Protein 7OST (pdb70)

Solvent-accessible surface area: 14946 Å² total; per-residue (Å²): 183,43,148,91,144,118,47,106,188,120,97,36,53,129,46,9,33,74,2,5,64,105,0,3,30,69,113,77,30,29,17,124,94,102,8,1,114,106,1,17,108,6,4,65,124,36,116,0,0,117,18,5,4,71,86,4,102,64,35,79,17,89,88,21,11,31,11,0,0,7,2,0,10,1,2,0,17,1,7,32,70,10,38,99,65,3,19,119,37,1,74,193,51,64,43,54,1,102,106,10,0,75,70,19,45,160,95,244,60,109,15,0,76,0,0,22,9,0,4,113,0,0,25,37,1,1,51,9,2,57,118,22,108,76,4,68,14,10,0,128,15,86,60,144,51,1,74,157,17,0,33,144,80,49,109,60,8,89,66,3,0,52,36,0,2,68,0,5,63,28,0,10,88,0,1,82,1,0,22,173,41,12,127,121,77,10,24,127,27,91,99,59,20,0,34,2,24,1,8,0,0,23,11,0,0,29,0,0,4,40,0,5,6,4,3,0,40,0,0,13,49,0,31,100,68,56,81,52,124,85,1,91,50,33,21,83,77,5,71,129,12,3,69,33,2,67,80,11,4,172,84,0,49,94,2,77,30,3,130,171,67,7,97,33,22,216,20,61,155,30,39,24,79,5,109,104,91,70,7,72,98,113,36,150,96,17,100,29,72,92,35,166,200

Sequence (293 aa):
PGHSLEAEREQFDKTQAISISKAINSQEAPVKEKHARRIILGTHHEKGAFTFWSYAIGLPLPSSSSILSWKFCHVLHKVLRDGHPNVLHDCQRYRSNIREIGDLWGHLRDQYGHLVNIYTKLLLTKISFHLKHPQFPAGLEVTDEVLEKAAGTDVNNIFQLTVEMFDYMDCELKLSESVFRQLNTAIAVSQMSSGQCRLAPLIQVIQDCSHLYHYTVKLMFKLHSCLPADTLQGHRDRFHEQFHSLRNFFRRASDMLYFKRLIQIPRLPEGPPNFLRASALAEHIKPVVVIPEE

Structure (mmCIF, N/CA/C/O backbone):
data_7OST
#
_entry.id   7OST
#
_cell.length_a   90.337
_cell.length_b   90.337
_cell.length_c   76.650
_cell.angle_alpha   90.000
_cell.angle_beta   90.000
_cell.angle_gamma   120.000
#
_symmetry.space_group_name_H-M   'P 63'
#
loop_
_entity.id
_entity.type
_entity.pdbx_description
1 polymer 'Huntingtin-interacting protein 1-related'
2 non-polymer 'SULFATE ION'
3 non-polymer 'MAGNESIUM ION'
4 water water
#
loop_
_atom_site.group_PDB
_atom_site.id
_atom_site.type_symbol
_atom_site.label_atom_id
_atom_site.label_alt_id
_atom_site.label_comp_id
_atom_site.label_asym_id
_atom_site.label_entity_id
_atom_site.label_seq_id
_atom_site.pdbx_PDB_ins_code
_atom_site.Cartn_x
_atom_site.Cartn_y
_atom_site.Cartn_z
_atom_site.occupancy
_atom_site.B_iso_or_equiv
_atom_site.auth_seq_id
_atom_site.auth_comp_id
_atom_site.auth_asym_id
_atom_site.auth_atom_id
_atom_site.pdbx_PDB_model_num
ATOM 1 N N . PRO A 1 22 ? -17.872 50.784 41.325 1.000 82.731 16 PRO AAA N 1
ATOM 2 C CA . PRO A 1 22 ? -17.947 51.239 39.927 1.000 49.201 16 PRO AAA CA 1
ATOM 3 C C . PRO A 1 22 ? -16.532 51.410 39.350 1.000 39.689 16 PRO AAA C 1
ATOM 4 O O . PRO A 1 22 ? -15.869 52.374 39.747 1.000 55.030 16 PRO AAA O 1
ATOM 16 N N . GLY A 1 23 ? -16.110 50.507 38.464 1.000 43.019 17 GLY AAA N 1
ATOM 17 C CA . GLY A 1 23 ? -14.787 50.608 37.790 1.000 41.016 17 GLY AAA CA 1
ATOM 18 C C . GLY A 1 23 ? -13.671 49.846 38.494 1.000 38.170 17 GLY AAA C 1
ATOM 19 O O . GLY A 1 23 ? -12.617 49.616 37.828 1.000 32.583 17 GLY AAA O 1
ATOM 23 N N . HIS A 1 24 ? -13.876 49.413 39.740 1.000 39.002 18 HIS AAA N 1
ATOM 24 C CA . HIS A 1 24 ? -12.850 48.685 40.537 1.000 41.460 18 HIS AAA CA 1
ATOM 25 C C . HIS A 1 24 ? -12.535 47.338 39.850 1.000 31.933 18 HIS AAA C 1
ATOM 26 O O . HIS A 1 24 ? -11.357 47.079 39.642 1.000 29.907 18 HIS AAA O 1
ATOM 41 N N . SER A 1 25 ? -13.523 46.489 39.498 1.000 28.739 19 SER AAA N 1
ATOM 42 C CA . SER A 1 25 ? -13.204 45.175 38.876 1.000 31.334 19 SER AAA CA 1
ATOM 43 C C . SER A 1 25 ? -12.550 45.383 37.485 1.000 27.145 19 SER AAA C 1
ATOM 44 O O . SER A 1 25 ? -11.612 44.645 37.203 1.000 29.305 19 SER AAA O 1
ATOM 52 N N . LEU A 1 26 ? -12.937 46.389 36.691 1.000 24.235 20 LEU AAA N 1
ATOM 53 C CA . LEU A 1 26 ? -12.360 46.594 35.332 1.000 23.372 20 LEU AAA CA 1
ATOM 54 C C . LEU A 1 26 ? -10.880 47.055 35.445 1.000 22.052 20 LEU AAA C 1
ATOM 55 O O . LEU A 1 26 ? -10.012 46.583 34.668 1.000 22.539 20 LEU AAA O 1
ATOM 71 N N . GLU A 1 27 ? -10.560 47.948 36.374 1.000 23.081 21 GLU AAA N 1
ATOM 72 C CA . GLU A 1 27 ? -9.161 48.364 36.678 1.000 26.073 21 GLU AAA CA 1
ATOM 73 C C . GLU A 1 27 ? -8.333 47.155 37.186 1.000 22.842 21 GLU AAA C 1
ATOM 74 O O . GLU A 1 27 ? -7.186 46.957 36.711 1.000 24.083 21 GLU AAA O 1
ATOM 86 N N . ALA A 1 28 ? -8.885 46.346 38.086 1.000 24.458 22 ALA AAA N 1
ATOM 87 C CA . ALA A 1 28 ? -8.147 45.214 38.674 1.000 24.875 22 ALA AAA CA 1
ATOM 88 C C . ALA A 1 28 ? -7.834 44.219 37.542 1.000 25.635 22 ALA AAA C 1
ATOM 89 O O . ALA A 1 28 ? -6.757 43.632 37.596 1.000 26.495 22 ALA AAA O 1
ATOM 96 N N . GLU A 1 29 ? -8.772 43.983 36.599 1.000 22.685 23 GLU AAA N 1
ATOM 97 C CA . GLU A 1 29 ? -8.532 43.041 35.469 1.000 22.507 23 GLU AAA CA 1
ATOM 98 C C . GLU A 1 29 ? -7.312 43.566 34.643 1.000 18.358 23 GLU AAA C 1
ATOM 99 O O . GLU A 1 29 ? -6.429 42.727 34.217 1.000 21.984 23 GLU AAA O 1
ATOM 120 N N . ARG A 1 30 ? -7.284 44.857 34.294 1.000 20.622 24 ARG AAA N 1
ATOM 121 C CA . ARG A 1 30 ? -6.175 45.437 33.464 1.000 19.441 24 ARG AAA CA 1
ATOM 122 C C . ARG A 1 30 ? -4.839 45.272 34.223 1.000 19.718 24 ARG AAA C 1
ATOM 123 O O . ARG A 1 30 ? -3.791 44.816 33.599 1.000 21.024 24 ARG AAA O 1
ATOM 144 N N . GLU A 1 31 ? -4.823 45.564 35.511 1.000 21.576 25 GLU AAA N 1
ATOM 145 C CA . GLU A 1 31 ? -3.600 45.424 36.352 1.000 22.080 25 GLU AAA CA 1
ATOM 146 C C . GLU A 1 31 ? -3.139 43.952 36.373 1.000 22.173 25 GLU AAA C 1
ATOM 147 O O . GLU A 1 31 ? -1.937 43.691 36.319 1.000 23.554 25 GLU AAA O 1
ATOM 168 N N . GLN A 1 32 ? -4.058 43.007 36.484 1.000 21.443 26 GLN AAA N 1
ATOM 169 C CA . GLN A 1 32 ? -3.685 41.575 36.578 1.000 23.230 26 GLN AAA CA 1
ATOM 170 C C . GLN A 1 32 ? -3.105 41.117 35.241 1.000 21.329 26 GLN AAA C 1
ATOM 171 O O . GLN A 1 32 ? -2.136 40.311 35.256 1.000 21.590 26 GLN AAA O 1
ATOM 185 N N . PHE A 1 33 ? -3.654 41.518 34.112 1.000 17.766 27 PHE AAA N 1
ATOM 186 C CA . PHE A 1 33 ? -3.105 41.162 32.781 1.000 17.343 27 PHE AAA CA 1
ATOM 187 C C . PHE A 1 33 ? -1.642 41.652 32.712 1.000 17.232 27 PHE AAA C 1
ATOM 188 O O . PHE A 1 33 ? -0.746 40.888 32.295 1.000 17.587 27 PHE AAA O 1
ATOM 205 N N . ASP A 1 34 ? -1.386 42.919 33.073 1.000 17.485 28 ASP AAA N 1
ATOM 206 C CA . ASP A 1 34 ? -0.016 43.475 33.011 1.000 17.965 28 ASP AAA CA 1
ATOM 207 C C . ASP A 1 34 ? 0.945 42.686 33.934 1.000 19.010 28 ASP AAA C 1
ATOM 208 O O . ASP A 1 34 ? 2.075 42.354 33.530 1.000 19.943 28 ASP AAA O 1
ATOM 217 N N . LYS A 1 35 ? 0.521 42.415 35.166 1.000 21.133 29 LYS AAA N 1
ATOM 218 C CA . LYS A 1 35 ? 1.340 41.687 36.172 1.000 21.658 29 LYS AAA CA 1
ATOM 219 C C . LYS A 1 35 ? 1.682 40.265 35.683 1.000 22.935 29 LYS AAA C 1
ATOM 220 O O . LYS A 1 35 ? 2.87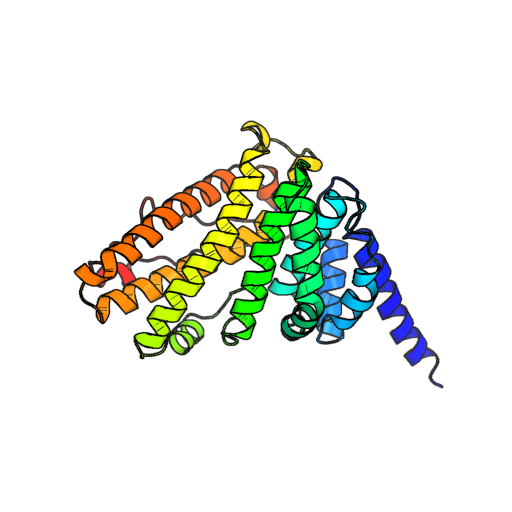9 39.855 35.763 1.000 23.121 29 LYS AAA O 1
ATOM 239 N N . THR A 1 36 ? 0.721 39.547 35.129 1.000 21.278 30 THR AAA N 1
ATOM 240 C CA . THR A 1 36 ? 0.953 38.172 34.616 1.000 20.258 30 THR AAA CA 1
ATOM 241 C C . THR A 1 36 ? 1.980 38.237 33.460 1.000 18.210 30 THR AAA C 1
ATOM 242 O O . THR A 1 36 ? 2.798 37.336 33.383 1.000 18.662 30 THR AAA O 1
ATOM 253 N N . GLN A 1 37 ? 1.897 39.247 32.597 1.000 17.276 31 GLN AAA N 1
ATOM 254 C CA . GLN A 1 37 ? 2.850 39.396 31.475 1.000 15.358 31 GLN AAA CA 1
ATOM 255 C C . GLN A 1 37 ? 4.261 39.653 32.025 1.000 15.619 31 GLN AAA C 1
ATOM 256 O O . GLN A 1 37 ? 5.241 38.972 31.569 1.000 17.183 31 GLN AAA O 1
ATOM 270 N N . ALA A 1 38 ? 4.429 40.575 32.959 1.000 17.435 32 ALA AAA N 1
ATOM 271 C CA . ALA A 1 38 ? 5.769 40.884 33.538 1.000 19.036 32 ALA AAA CA 1
ATOM 272 C C . ALA A 1 38 ? 6.372 39.625 34.197 1.000 18.611 32 ALA AAA C 1
ATOM 273 O O . ALA A 1 38 ? 7.571 39.332 33.961 1.000 20.518 32 ALA AAA O 1
ATOM 280 N N . ILE A 1 39 ? 5.598 38.890 34.989 1.000 18.103 33 ILE AAA N 1
ATOM 281 C CA . ILE A 1 39 ? 6.095 37.664 35.673 1.000 18.892 33 ILE AAA CA 1
ATOM 282 C C . ILE A 1 39 ? 6.517 36.632 34.600 1.000 18.501 33 ILE AAA C 1
ATOM 283 O O . ILE A 1 39 ? 7.598 36.007 34.722 1.000 19.090 33 ILE AAA O 1
ATOM 299 N N . SER A 1 40 ? 5.678 36.387 33.609 1.000 16.588 34 SER AAA N 1
ATOM 300 C CA . SER A 1 40 ? 5.939 35.356 32.561 1.000 16.092 34 SER AAA CA 1
ATOM 301 C C . SER A 1 40 ? 7.215 35.712 31.770 1.000 14.803 34 SER AAA C 1
ATOM 302 O O . SER A 1 40 ? 8.019 34.811 31.425 1.000 15.770 34 SER AAA O 1
ATOM 310 N N . ILE A 1 41 ? 7.408 36.990 31.414 1.000 14.386 35 ILE AAA N 1
ATOM 311 C CA . ILE A 1 41 ? 8.610 37.451 30.694 1.000 14.044 35 ILE AAA CA 1
ATOM 312 C C . ILE A 1 41 ? 9.862 37.178 31.551 1.000 15.474 35 ILE AAA C 1
ATOM 313 O O . ILE A 1 41 ? 10.845 36.643 31.011 1.000 17.572 35 ILE AAA O 1
ATOM 329 N N . SER A 1 42 ? 9.835 37.533 32.839 1.000 16.340 36 SER AAA N 1
ATOM 330 C CA . SER A 1 42 ? 10.987 37.312 33.758 1.000 17.296 36 SER AAA CA 1
ATOM 331 C C . SER A 1 42 ? 11.307 35.807 33.940 1.000 17.219 36 SER AAA C 1
ATOM 332 O O . SER A 1 42 ? 12.512 35.453 34.022 1.000 20.292 36 SER AAA O 1
ATOM 345 N N . LYS A 1 43 ? 10.294 34.959 33.951 1.000 18.054 37 LYS AAA N 1
ATOM 346 C CA . LYS A 1 43 ? 10.453 33.501 34.157 1.000 18.039 37 LYS AAA CA 1
ATOM 347 C C . LYS A 1 43 ? 10.915 32.838 32.842 1.000 18.161 37 LYS AAA C 1
ATOM 348 O O . LYS A 1 43 ? 11.607 31.763 32.927 1.000 21.231 37 LYS AAA O 1
ATOM 367 N N . ALA A 1 44 ? 10.548 33.352 31.661 1.000 16.246 38 ALA AAA N 1
ATOM 368 C CA . ALA A 1 44 ? 10.958 32.793 30.340 1.000 15.705 38 ALA AAA CA 1
ATOM 369 C C . ALA A 1 44 ? 12.367 33.283 29.959 1.000 16.451 38 ALA AAA C 1
ATOM 370 O O . ALA A 1 44 ? 13.168 32.496 29.426 1.000 18.120 38 ALA AAA O 1
ATOM 377 N N . ILE A 1 45 ? 12.623 34.580 30.120 1.000 15.833 39 ILE AAA N 1
ATOM 378 C CA . ILE A 1 45 ? 13.848 35.264 29.602 1.000 15.057 39 ILE AAA CA 1
ATOM 379 C C . ILE A 1 45 ? 14.688 35.668 30.828 1.000 16.851 39 ILE AAA C 1
ATOM 380 O O . ILE A 1 45 ? 14.358 36.675 31.479 1.000 18.081 39 ILE AAA O 1
ATOM 396 N N . ASN A 1 46 ? 15.735 34.883 31.132 1.000 17.459 40 ASN AAA N 1
ATOM 397 C CA . ASN A 1 46 ? 16.632 35.092 32.282 1.000 17.040 40 ASN AAA CA 1
ATOM 398 C C . ASN A 1 46 ? 17.992 34.463 31.947 1.000 17.713 40 ASN AAA C 1
ATOM 399 O O . ASN A 1 46 ? 18.186 33.955 30.808 1.000 19.017 40 ASN AAA O 1
ATOM 410 N N . SER A 1 47 ? 18.944 34.603 32.865 1.000 18.873 41 SER AAA N 1
ATOM 411 C CA . SER A 1 47 ? 20.368 34.216 32.597 1.000 19.924 41 SER AAA CA 1
ATOM 412 C C . SER A 1 47 ? 20.624 32.744 32.981 1.000 20.674 41 SER AAA C 1
ATOM 413 O O . SER A 1 47 ? 21.774 32.314 32.934 1.000 24.758 41 SER AAA O 1
ATOM 421 N N . GLN A 1 48 ? 19.598 31.981 33.382 1.000 19.683 42 GLN AAA N 1
ATOM 422 C CA . GLN A 1 48 ? 19.815 30.571 33.797 1.000 21.489 42 GLN AAA CA 1
ATOM 423 C C . GLN A 1 48 ? 20.149 29.715 32.551 1.000 22.059 42 GLN AAA C 1
ATOM 424 O O . GLN A 1 48 ? 19.421 29.789 31.514 1.000 20.364 42 GLN AAA O 1
ATOM 438 N N . GLU A 1 49 ? 21.186 28.879 32.641 1.000 24.362 43 GLU AAA N 1
ATOM 439 C CA . GLU A 1 49 ? 21.631 28.002 31.517 1.000 22.218 43 GLU AAA CA 1
ATOM 440 C C . GLU A 1 49 ? 20.760 26.747 31.450 1.000 24.095 43 GLU AAA C 1
ATOM 441 O O . GLU A 1 49 ? 21.155 25.648 31.875 1.000 26.608 43 GLU AAA O 1
ATOM 453 N N . ALA A 1 50 ? 19.577 26.948 30.868 1.000 20.876 44 ALA AAA N 1
ATOM 454 C CA . ALA A 1 50 ? 18.453 26.004 30.840 1.000 21.509 44 ALA AAA CA 1
ATOM 455 C C . ALA A 1 50 ? 17.492 26.428 29.744 1.000 19.401 44 ALA AAA C 1
ATOM 456 O O . ALA A 1 50 ? 17.367 27.623 29.467 1.000 20.659 44 ALA AAA O 1
ATOM 463 N N . PRO A 1 51 ? 16.769 25.479 29.119 1.000 20.702 45 PRO AAA N 1
ATOM 464 C CA . PRO A 1 51 ? 15.821 25.831 28.055 1.000 20.117 45 PRO AAA CA 1
ATOM 465 C C . PRO A 1 51 ? 14.679 26.720 28.583 1.000 19.897 45 PRO AAA C 1
ATOM 466 O O . PRO A 1 51 ? 14.206 26.567 29.750 1.000 21.699 45 PRO AAA O 1
ATOM 477 N N . VAL A 1 52 ? 14.182 27.595 27.713 1.000 18.484 46 VAL AAA N 1
ATOM 478 C CA . VAL A 1 52 ? 12.961 28.379 27.989 1.000 19.470 46 VAL AAA CA 1
ATOM 479 C C . VAL A 1 52 ? 11.853 27.416 28.442 1.000 19.878 46 VAL AAA C 1
ATOM 480 O O . VAL A 1 52 ? 11.576 26.411 27.752 1.000 22.256 46 VAL AAA O 1
ATOM 493 N N . LYS A 1 53 ? 11.216 27.760 29.561 1.000 21.639 47 LYS AAA N 1
ATOM 494 C CA . LYS A 1 53 ? 10.073 27.008 30.116 1.000 23.474 47 LYS AAA CA 1
ATOM 495 C C . LYS A 1 53 ? 8.815 27.244 29.262 1.000 21.687 47 LYS AAA C 1
ATOM 496 O O . LYS A 1 53 ? 8.376 28.426 29.101 1.000 22.364 47 LYS AAA O 1
ATOM 515 N N . GLU A 1 54 ? 8.220 26.173 28.734 1.000 24.288 48 GLU AAA N 1
ATOM 516 C CA . GLU A 1 54 ? 7.031 26.208 27.848 1.000 28.536 48 GLU AAA CA 1
ATOM 517 C C . GLU A 1 54 ? 5.843 26.885 28.558 1.000 21.391 48 GLU AAA C 1
ATOM 518 O O . GLU A 1 54 ? 5.121 27.648 27.905 1.000 21.320 48 GLU AAA O 1
ATOM 530 N N . LYS A 1 55 ? 5.607 26.633 29.849 1.000 21.707 49 LYS AAA N 1
ATOM 531 C CA . LYS A 1 55 ? 4.469 27.206 30.607 1.000 23.238 49 LYS AAA CA 1
ATOM 532 C C . LYS A 1 55 ? 4.510 28.747 30.484 1.000 21.114 49 LYS AAA C 1
ATOM 533 O O . LYS A 1 55 ? 3.463 29.352 30.203 1.000 21.448 49 LYS AAA O 1
ATOM 552 N N . HIS A 1 56 ? 5.704 29.354 30.620 1.000 18.204 50 HIS AAA N 1
ATOM 553 C CA . HIS A 1 56 ? 5.855 30.829 30.640 1.000 17.897 50 HIS AAA CA 1
ATOM 554 C C . HIS A 1 56 ? 5.785 31.349 29.199 1.000 16.180 50 HIS AAA C 1
ATOM 555 O O . HIS A 1 56 ? 5.131 32.392 28.960 1.000 17.192 50 HIS AAA O 1
ATOM 570 N N . ALA A 1 57 ? 6.477 30.723 28.243 1.000 16.836 51 ALA AAA N 1
ATOM 571 C CA . ALA A 1 57 ? 6.357 31.145 26.819 1.000 15.530 51 ALA AAA CA 1
ATOM 572 C C . ALA A 1 57 ? 4.885 31.086 26.328 1.000 16.624 51 ALA AAA C 1
ATOM 573 O O . ALA A 1 57 ? 4.436 32.034 25.629 1.000 16.283 51 ALA AAA O 1
ATOM 580 N N . ARG A 1 58 ? 4.134 30.047 26.701 1.000 16.853 52 ARG AAA N 1
ATOM 581 C CA . ARG A 1 58 ? 2.731 29.897 26.249 1.000 19.413 52 ARG AAA CA 1
ATOM 582 C C . ARG A 1 58 ? 1.897 31.082 26.802 1.000 17.082 52 ARG AAA C 1
ATOM 583 O O . ARG A 1 58 ? 1.015 31.562 26.070 1.000 17.176 52 ARG AAA O 1
ATOM 604 N N . ARG A 1 59 ? 2.141 31.522 28.044 1.000 15.370 53 ARG AAA N 1
ATOM 605 C CA . ARG A 1 59 ? 1.381 32.654 28.622 1.000 15.460 53 ARG AAA CA 1
ATOM 606 C C . ARG A 1 59 ? 1.705 33.970 27.868 1.000 15.253 53 ARG AAA C 1
ATOM 607 O O . ARG A 1 59 ? 0.765 34.798 27.693 1.000 16.534 53 ARG AAA O 1
ATOM 628 N N . ILE A 1 60 ? 2.957 34.198 27.434 1.000 14.419 54 ILE AAA N 1
ATOM 629 C CA . ILE A 1 60 ? 3.298 35.382 26.595 1.000 13.901 54 ILE AAA CA 1
ATOM 630 C C . ILE A 1 60 ? 2.544 35.277 25.256 1.000 13.713 54 ILE AAA C 1
ATOM 631 O O . ILE A 1 60 ? 1.936 36.287 24.782 1.000 13.856 54 ILE AAA O 1
ATOM 647 N N . ILE A 1 61 ? 2.572 34.104 24.592 1.000 15.201 55 ILE AAA N 1
ATOM 648 C CA . ILE A 1 61 ? 1.915 33.933 23.264 1.000 13.766 55 ILE AAA CA 1
ATOM 649 C C . ILE A 1 61 ? 0.393 34.199 23.419 1.000 14.627 55 ILE AAA C 1
ATOM 650 O O . ILE A 1 61 ? -0.211 34.894 22.560 1.000 15.328 55 ILE AAA O 1
ATOM 666 N N . LEU A 1 62 ? -0.222 33.585 24.424 1.000 14.755 56 LEU AAA N 1
ATOM 667 C CA . LEU A 1 62 ? -1.704 33.799 24.639 1.000 16.110 56 LEU AAA CA 1
ATOM 668 C C . LEU A 1 62 ? -1.983 35.288 24.955 1.000 14.470 56 LEU AAA C 1
ATOM 669 O O . LEU A 1 62 ? -3.057 35.822 24.528 1.000 16.519 56 LEU AAA O 1
ATOM 685 N N . GLY A 1 63 ? -1.077 35.968 25.668 1.000 14.390 57 GLY AAA N 1
ATOM 686 C CA . GLY A 1 63 ? -1.212 37.439 25.896 1.000 13.210 57 GLY AAA CA 1
ATOM 687 C C . GLY A 1 63 ? -1.298 38.207 24.578 1.000 13.577 57 GLY AAA C 1
ATOM 688 O O . GLY A 1 63 ? -2.075 39.214 24.495 1.000 14.368 57 GLY AAA O 1
ATOM 692 N N . THR A 1 64 ? -0.557 37.824 23.541 1.000 13.222 58 THR AAA N 1
ATOM 693 C CA . THR A 1 64 ? -0.572 38.539 22.246 1.000 12.610 58 THR AAA CA 1
ATOM 694 C C . THR A 1 64 ? -1.940 38.327 21.545 1.000 12.625 58 THR AAA C 1
ATOM 695 O O . THR A 1 64 ? -2.430 39.218 20.812 1.000 14.414 58 THR AAA O 1
ATOM 706 N N . HIS A 1 65 ? -2.563 37.158 21.733 1.000 13.966 59 HIS AAA N 1
ATOM 707 C CA . HIS A 1 65 ? -3.941 36.877 21.226 1.000 15.264 59 HIS AAA CA 1
ATOM 708 C C . HIS A 1 65 ? -4.975 37.690 22.033 1.000 15.354 59 HIS AAA C 1
ATOM 709 O O . HIS A 1 65 ? -6.003 38.103 21.424 1.000 20.143 59 HIS AAA O 1
ATOM 724 N N . HIS A 1 66 ? -4.756 37.897 23.318 1.000 15.982 60 HIS AAA N 1
ATOM 725 C CA . HIS A 1 66 ? -5.681 38.672 24.203 1.000 14.991 60 HIS AAA CA 1
ATOM 726 C C . HIS A 1 66 ? -5.710 40.168 23.784 1.000 15.350 60 HIS AAA C 1
ATOM 727 O O . HIS A 1 66 ? -6.841 40.737 23.626 1.000 17.336 60 HIS AAA O 1
ATOM 742 N N . GLU A 1 67 ? -4.530 40.788 23.588 1.000 15.751 61 GLU AAA N 1
ATOM 743 C CA . GLU A 1 67 ? -4.479 42.230 23.206 1.000 16.160 61 GLU AAA CA 1
ATOM 744 C C . GLU A 1 67 ? -4.369 42.428 21.686 1.000 14.432 61 GLU AAA C 1
ATOM 745 O O . GLU A 1 67 ? -4.235 43.615 21.231 1.000 16.410 61 GLU AAA O 1
ATOM 757 N N . LYS A 1 68 ? -4.282 41.382 20.875 1.000 15.481 62 LYS AAA N 1
ATOM 758 C CA . LYS A 1 68 ? -4.164 41.474 19.393 1.000 15.154 62 LYS AAA CA 1
ATOM 759 C C . LYS A 1 68 ? -2.915 42.328 19.053 1.000 15.433 62 LYS AAA C 1
ATOM 760 O O . LYS A 1 68 ? -2.987 43.260 18.185 1.000 17.199 62 LYS AAA O 1
ATOM 779 N N . GLY A 1 69 ? -1.753 41.971 19.638 1.000 14.636 63 GLY AAA N 1
ATOM 780 C CA . GLY A 1 69 ? -0.492 42.672 19.401 1.000 16.443 63 GLY AAA CA 1
ATOM 781 C C . GLY A 1 69 ? 0.589 42.202 20.362 1.000 13.469 63 GLY AAA C 1
ATOM 782 O O . GLY A 1 69 ? 0.321 41.320 21.206 1.000 14.741 63 GLY AAA O 1
ATOM 786 N N . ALA A 1 70 ? 1.755 42.851 20.283 1.000 14.456 64 ALA AAA N 1
ATOM 787 C CA . ALA A 1 70 ? 2.899 42.565 21.196 1.000 13.327 64 ALA AAA CA 1
ATOM 788 C C . ALA A 1 70 ? 3.391 43.833 21.887 1.000 14.062 64 ALA AAA C 1
ATOM 789 O O . ALA A 1 70 ? 4.536 43.866 22.401 1.000 14.911 64 ALA AAA O 1
ATOM 796 N N . PHE A 1 71 ? 2.540 44.841 21.996 1.000 14.234 65 PHE AAA N 1
ATOM 797 C CA . PHE A 1 71 ? 2.972 46.126 22.578 1.000 14.495 65 PHE AAA CA 1
ATOM 798 C C . PHE A 1 71 ? 3.177 46.042 24.103 1.000 13.716 65 PHE AAA C 1
ATOM 799 O O . PHE A 1 71 ? 4.137 46.674 24.667 1.000 15.548 65 PHE AAA O 1
ATOM 816 N N . THR A 1 72 ? 2.399 45.227 24.838 1.000 14.037 66 THR AAA N 1
ATOM 817 C CA . THR A 1 72 ? 2.693 44.987 26.289 1.000 14.191 66 THR AAA CA 1
ATOM 818 C C . THR A 1 72 ? 4.034 44.259 26.449 1.000 14.145 66 THR AAA C 1
ATOM 819 O O . THR A 1 72 ? 4.871 44.691 27.317 1.000 13.927 66 THR AAA O 1
ATOM 830 N N . PHE A 1 73 ? 4.246 43.205 25.692 1.000 12.775 67 PHE AAA N 1
ATOM 831 C CA . PHE A 1 73 ? 5.558 42.496 25.728 1.000 12.147 67 PHE AAA CA 1
ATOM 832 C C . PHE A 1 73 ? 6.712 43.492 25.546 1.000 13.264 67 PHE AAA C 1
ATOM 833 O O . PHE A 1 73 ? 7.638 43.486 26.405 1.000 14.093 67 PHE AAA O 1
ATOM 850 N N . TRP A 1 74 ? 6.685 44.308 24.495 1.000 13.175 68 TRP AAA N 1
ATOM 851 C CA . TRP A 1 74 ? 7.855 45.205 24.235 1.000 13.701 68 TRP AAA CA 1
ATOM 852 C C . TRP A 1 74 ? 7.947 46.260 25.320 1.000 13.764 68 TRP AAA C 1
ATOM 853 O O . TRP A 1 74 ? 9.095 46.696 25.654 1.000 15.049 68 TRP AAA O 1
ATOM 874 N N . SER A 1 75 ? 6.834 46.739 25.894 1.000 15.034 69 SER AAA N 1
ATOM 875 C CA . SER A 1 75 ? 6.882 47.774 26.980 1.000 15.231 69 SER AAA CA 1
ATOM 876 C C . SER A 1 75 ? 7.739 47.318 28.162 1.000 15.611 69 SER AAA C 1
ATOM 877 O O . SER A 1 75 ? 8.388 48.150 28.817 1.000 15.371 69 SER AAA O 1
ATOM 885 N N . TYR A 1 76 ? 7.739 46.004 28.448 1.000 14.885 70 TYR AAA N 1
ATOM 886 C CA . TYR A 1 76 ? 8.600 45.410 29.502 1.000 14.897 70 TYR AAA CA 1
ATOM 887 C C . TYR A 1 76 ? 9.962 44.951 28.925 1.000 14.591 70 TYR AAA C 1
ATOM 888 O O . TYR A 1 76 ? 10.997 45.091 29.664 1.000 16.385 70 TYR AAA O 1
ATOM 906 N N . ALA A 1 77 ? 10.014 44.391 27.722 1.000 15.200 71 ALA AAA N 1
ATOM 907 C CA . ALA A 1 77 ? 11.252 43.778 27.186 1.000 16.039 71 ALA AAA CA 1
ATOM 908 C C . ALA A 1 77 ? 12.334 44.838 26.938 1.000 15.170 71 ALA AAA C 1
ATOM 909 O O . ALA A 1 77 ? 13.531 44.487 27.053 1.000 17.290 71 ALA AAA O 1
ATOM 916 N N . ILE A 1 78 ? 11.996 46.121 26.665 1.000 14.559 72 ILE AAA N 1
ATOM 917 C CA . ILE A 1 78 ? 13.035 47.179 26.490 1.000 16.251 72 ILE AAA CA 1
ATOM 918 C C . ILE A 1 78 ? 13.793 47.397 27.798 1.000 16.920 72 ILE AAA C 1
ATOM 919 O O . ILE A 1 78 ? 14.876 48.051 27.772 1.000 19.869 72 ILE AAA O 1
ATOM 935 N N . GLY A 1 79 ? 13.271 46.954 28.933 1.000 15.252 73 GLY AAA N 1
ATOM 936 C CA . GLY A 1 79 ? 13.955 47.024 30.238 1.000 15.817 73 GLY AAA CA 1
ATOM 937 C C . GLY A 1 79 ? 14.867 45.830 30.556 1.000 16.175 73 GLY AAA C 1
ATOM 938 O O . GLY A 1 79 ? 15.537 45.872 31.620 1.000 18.663 73 GLY AAA O 1
ATOM 942 N N . LEU A 1 80 ? 14.902 44.792 29.699 1.000 15.452 74 LEU AAA N 1
ATOM 943 C CA . LEU A 1 80 ? 15.803 43.635 29.955 1.000 15.178 74 LEU AAA CA 1
ATOM 944 C C . LEU A 1 80 ? 17.252 44.045 29.706 1.000 16.606 74 LEU AAA C 1
ATOM 945 O O . LEU A 1 80 ? 17.564 44.714 28.723 1.000 16.838 74 LEU AAA O 1
ATOM 961 N N . PRO A 1 81 ? 18.183 43.638 30.601 1.000 16.221 75 PRO AAA N 1
ATOM 962 C CA . PRO A 1 81 ? 19.606 44.034 30.474 1.000 16.855 75 PRO AAA CA 1
ATOM 963 C C . PRO A 1 81 ? 20.373 43.087 29.513 1.000 16.568 75 PRO AAA C 1
ATOM 964 O O . PRO A 1 81 ? 21.326 42.379 29.925 1.000 18.775 75 PRO AAA O 1
ATOM 975 N N . LEU A 1 82 ? 19.967 43.055 28.234 1.000 15.974 76 LEU AAA N 1
ATOM 976 C CA . LEU A 1 82 ? 20.518 42.070 27.242 1.000 15.622 76 LEU AAA CA 1
ATOM 977 C C . LEU A 1 82 ? 22.056 42.093 27.174 1.000 16.485 76 LEU AAA C 1
ATOM 978 O O . LEU A 1 82 ? 22.691 41.019 27.113 1.000 18.343 76 LEU AAA O 1
ATOM 994 N N . PRO A 1 83 ? 22.750 43.258 27.152 1.000 19.032 77 PRO AAA N 1
ATOM 995 C CA . PRO A 1 83 ? 24.233 43.256 27.074 1.000 22.057 77 PRO AAA CA 1
ATOM 996 C C . PRO A 1 83 ? 24.972 42.664 28.293 1.000 21.775 77 PRO AAA C 1
ATOM 997 O O . PRO A 1 83 ? 26.190 42.364 28.178 1.000 27.574 77 PRO AAA O 1
ATOM 1008 N N . SER A 1 84 ? 24.300 42.454 29.420 1.000 21.513 78 SER AAA N 1
ATOM 1009 C CA A SER A 1 84 ? 24.815 41.863 30.684 0.500 22.408 78 SER AAA CA 1
ATOM 1010 C CA B SER A 1 84 ? 24.939 41.885 30.632 0.500 23.128 78 SER AAA CA 1
ATOM 1011 C C . SER A 1 84 ? 25.077 40.364 30.532 1.000 22.631 78 SER AAA C 1
ATOM 1012 O O . SER A 1 84 ? 25.815 39.820 31.384 1.000 24.877 78 SER AAA O 1
ATOM 1026 N N . SER A 1 85 ? 24.395 39.700 29.583 1.000 21.035 79 SER AAA N 1
ATOM 1027 C CA . SER A 1 85 ? 24.397 38.205 29.550 1.000 22.190 79 SER AAA CA 1
ATOM 1028 C C . SER A 1 85 ? 24.061 37.694 28.146 1.000 21.306 79 SER AAA C 1
ATOM 1029 O O . SER A 1 85 ? 22.951 37.956 27.612 1.000 19.910 79 SER AAA O 1
ATOM 1037 N N . SER A 1 86 ? 24.934 36.855 27.584 1.000 20.839 80 SER AAA N 1
ATOM 1038 C CA . SER A 1 86 ? 24.704 36.216 26.273 1.000 19.061 80 SER AAA CA 1
ATOM 1039 C C . SER A 1 86 ? 23.627 35.118 26.387 1.000 18.130 80 SER AAA C 1
ATOM 1040 O O . SER A 1 86 ? 22.863 34.943 25.411 1.000 18.715 80 SER AAA O 1
ATOM 1048 N N . ILE A 1 87 ? 23.528 34.436 27.527 1.000 19.086 81 ILE AAA N 1
ATOM 1049 C CA . ILE A 1 87 ? 22.448 33.443 27.743 1.000 17.542 81 ILE AAA CA 1
ATOM 1050 C C . ILE A 1 87 ? 21.086 34.197 27.755 1.000 17.917 81 ILE AAA C 1
ATOM 1051 O O . ILE A 1 87 ? 20.099 33.712 27.115 1.000 17.585 81 ILE AAA O 1
ATOM 1067 N N . LEU A 1 88 ? 20.982 35.299 28.492 1.000 17.371 82 LEU AAA N 1
ATOM 1068 C CA . LEU A 1 88 ? 19.731 36.124 28.540 1.000 16.821 82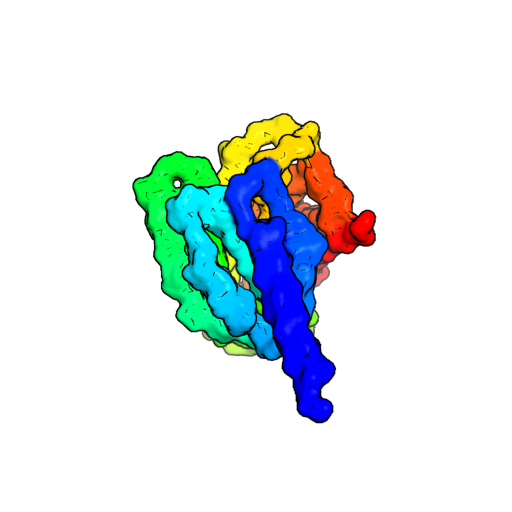 LEU AAA CA 1
ATOM 1069 C C . LEU A 1 88 ? 19.379 36.542 27.077 1.000 15.650 82 LEU AAA C 1
ATOM 1070 O O . LEU A 1 88 ? 18.197 36.401 26.652 1.000 14.699 82 LEU AAA O 1
ATOM 1086 N N . SER A 1 89 ? 20.362 37.016 26.302 1.000 15.550 83 SER AAA N 1
ATOM 1087 C CA . SER A 1 89 ? 20.141 37.478 24.904 1.000 15.257 83 SER AAA CA 1
ATOM 1088 C C . SER A 1 89 ? 19.645 36.296 24.033 1.000 15.375 83 SER AAA C 1
ATOM 1089 O O . SER A 1 89 ? 18.762 36.469 23.149 1.000 14.856 83 SER AAA O 1
ATOM 1097 N N . TRP A 1 90 ? 20.232 35.109 24.209 1.000 15.330 84 TRP AAA N 1
ATOM 1098 C CA . TRP A 1 90 ? 19.822 33.861 23.463 1.000 15.897 84 TRP AAA CA 1
ATOM 1099 C C . TRP A 1 90 ? 18.337 33.508 23.768 1.000 15.447 84 TRP AAA C 1
ATOM 1100 O O . TRP A 1 90 ? 17.556 33.210 22.816 1.000 14.672 84 TRP AAA O 1
ATOM 1121 N N . LYS A 1 91 ? 17.966 33.485 25.048 1.000 15.038 85 LYS AAA N 1
ATOM 1122 C CA . LYS A 1 91 ? 16.586 33.119 25.440 1.000 14.193 85 LYS AAA CA 1
ATOM 1123 C C . LYS A 1 91 ? 15.612 34.200 24.950 1.000 14.198 85 LYS AAA C 1
ATOM 1124 O O . LYS A 1 91 ? 14.457 33.847 24.605 1.000 14.084 85 LYS AAA O 1
ATOM 1143 N N . PHE A 1 92 ? 15.996 35.459 24.968 1.000 14.028 86 PHE AAA N 1
ATOM 1144 C CA . PHE A 1 92 ? 15.187 36.571 24.347 1.000 13.387 86 PHE AAA CA 1
ATOM 1145 C C . PHE A 1 92 ? 14.897 36.251 22.880 1.000 14.260 86 PHE AAA C 1
ATOM 1146 O O . PHE A 1 92 ? 13.706 36.291 22.428 1.000 13.231 86 PHE AAA O 1
ATOM 1163 N N . CYS A 1 93 ? 15.922 35.885 22.101 1.000 14.355 87 CYS AAA N 1
ATOM 1164 C CA . CYS A 1 93 ? 15.738 35.545 20.663 1.000 13.289 87 CYS AAA CA 1
ATOM 1165 C C . CYS A 1 93 ? 14.806 34.344 20.483 1.000 14.078 87 CYS AAA C 1
ATOM 1166 O O . CYS A 1 93 ? 13.966 34.358 19.549 1.000 14.446 87 CYS AAA O 1
ATOM 1174 N N . HIS A 1 94 ? 14.963 33.331 21.320 1.000 14.561 88 HIS AAA N 1
ATOM 1175 C CA . HIS A 1 94 ? 14.118 32.107 21.256 1.000 13.779 88 HIS AAA CA 1
ATOM 1176 C C . HIS A 1 94 ? 12.651 32.471 21.487 1.000 14.463 88 HIS AAA C 1
ATOM 1177 O O . HIS A 1 94 ? 11.783 32.072 20.678 1.000 13.485 88 HIS AAA O 1
ATOM 1192 N N . VAL A 1 95 ? 12.381 33.261 22.552 1.000 13.047 89 VAL AAA N 1
ATOM 1193 C CA . VAL A 1 95 ? 10.967 33.704 22.779 1.000 12.461 89 VAL AAA CA 1
ATOM 1194 C C . VAL A 1 95 ? 10.462 34.555 21.583 1.000 13.188 89 VAL AAA C 1
ATOM 1195 O O . VAL A 1 95 ? 9.306 34.343 21.170 1.000 12.683 89 VAL AAA O 1
ATOM 1208 N N . LEU A 1 96 ? 11.269 35.481 21.009 1.000 13.135 90 LEU AAA N 1
ATOM 1209 C CA . LEU A 1 96 ? 10.789 36.239 19.829 1.000 13.027 90 LEU AAA CA 1
ATOM 1210 C C . LEU A 1 96 ? 10.410 35.279 18.692 1.000 12.406 90 LEU AAA C 1
ATOM 1211 O O . LEU A 1 96 ? 9.409 35.515 17.944 1.000 13.725 90 LEU AAA O 1
ATOM 1227 N N . HIS A 1 97 ? 11.216 34.255 18.438 1.000 12.557 91 HIS AAA N 1
ATOM 1228 C CA . HIS A 1 97 ? 10.898 33.288 17.352 1.000 12.375 91 HIS AAA CA 1
ATOM 1229 C C . HIS A 1 97 ? 9.527 32.621 17.617 1.000 13.530 91 HIS AAA C 1
ATOM 1230 O O . HIS A 1 97 ? 8.726 32.498 16.655 1.000 13.611 91 HIS AAA O 1
ATOM 1245 N N . LYS A 1 98 ? 9.269 32.202 18.854 1.000 13.211 92 LYS AAA N 1
ATOM 1246 C CA . LYS A 1 98 ? 7.973 31.568 19.219 1.000 14.743 92 LYS AAA CA 1
ATOM 1247 C C . LYS A 1 98 ? 6.830 32.569 19.090 1.000 14.976 92 LYS AAA C 1
ATOM 1248 O O . LYS A 1 98 ? 5.704 32.193 18.598 1.000 16.068 92 LYS AAA O 1
ATOM 1267 N N . VAL A 1 99 ? 7.032 33.827 19.491 1.000 14.954 93 VAL AAA N 1
ATOM 1268 C CA . VAL A 1 99 ? 5.973 34.866 19.374 1.000 14.792 93 VAL AAA CA 1
ATOM 1269 C C . VAL A 1 99 ? 5.652 35.106 17.891 1.000 14.470 93 VAL AAA C 1
ATOM 1270 O O . VAL A 1 99 ? 4.431 35.211 17.522 1.000 14.380 93 VAL AAA O 1
ATOM 1283 N N . LEU A 1 100 ? 6.678 35.204 17.026 1.000 13.690 94 LEU AAA N 1
ATOM 1284 C CA . LEU A 1 100 ? 6.420 35.374 15.597 1.000 14.486 94 LEU AAA CA 1
ATOM 1285 C C . LEU A 1 100 ? 5.625 34.179 15.020 1.000 14.475 94 LEU AAA C 1
ATOM 1286 O O . LEU A 1 100 ? 4.649 34.383 14.236 1.000 16.112 94 LEU AAA O 1
ATOM 1302 N N . ARG A 1 101 ? 6.018 32.928 15.335 1.000 13.736 95 ARG AAA N 1
ATOM 1303 C CA . ARG A 1 101 ? 5.338 31.751 14.720 1.000 14.031 95 ARG AAA CA 1
ATOM 1304 C C . ARG A 1 101 ? 3.923 31.529 15.270 1.000 15.199 95 ARG AAA C 1
ATOM 1305 O O . ARG A 1 101 ? 3.055 31.174 14.441 1.000 16.641 95 ARG AAA O 1
ATOM 1326 N N . ASP A 1 102 ? 3.689 31.692 16.581 1.000 14.157 96 ASP AAA N 1
ATOM 1327 C CA . ASP A 1 102 ? 2.443 31.250 17.244 1.000 14.270 96 ASP AAA CA 1
ATOM 1328 C C . ASP A 1 102 ? 1.598 32.414 17.781 1.000 14.840 96 ASP AAA C 1
ATOM 1329 O O . ASP A 1 102 ? 0.375 32.169 18.101 1.000 15.894 96 ASP AAA O 1
ATOM 1338 N N . GLY A 1 103 ? 2.155 33.641 17.858 1.000 13.873 97 GLY AAA N 1
ATOM 1339 C CA . GLY A 1 103 ? 1.364 34.799 18.371 1.000 13.945 97 GLY AAA CA 1
ATOM 1340 C C . GLY A 1 103 ? 0.398 35.357 17.339 1.000 14.441 97 GLY AAA C 1
ATOM 1341 O O . GLY A 1 103 ? 0.391 34.935 16.183 1.000 15.611 97 GLY AAA O 1
ATOM 1345 N N . HIS A 1 104 ? -0.400 36.335 17.778 1.000 13.886 98 HIS AAA N 1
ATOM 1346 C CA . HIS A 1 104 ? -1.364 36.952 16.857 1.000 15.609 98 HIS AAA CA 1
ATOM 1347 C C . HIS A 1 104 ? -0.619 37.559 15.659 1.000 15.484 98 HIS AAA C 1
ATOM 1348 O O . HIS A 1 104 ? 0.458 38.164 15.824 1.000 16.805 98 HIS AAA O 1
ATOM 1363 N N . PRO A 1 105 ? -1.173 37.573 14.442 1.000 16.910 99 PRO AAA N 1
ATOM 1364 C CA . PRO A 1 105 ? -0.525 38.240 13.299 1.000 18.314 99 PRO AAA CA 1
ATOM 1365 C C . PRO A 1 105 ? -0.075 39.704 13.503 1.000 19.261 99 PRO AAA C 1
ATOM 1366 O O . PRO A 1 105 ? 0.929 40.135 12.917 1.000 19.627 99 PRO AAA O 1
ATOM 1377 N N . ASN A 1 106 ? -0.792 40.456 14.327 1.000 17.357 100 ASN AAA N 1
ATOM 1378 C CA . ASN A 1 106 ? -0.461 41.887 14.568 1.000 18.496 100 ASN AAA CA 1
ATOM 1379 C C . ASN A 1 106 ? 0.900 41.997 15.257 1.000 17.050 100 ASN AAA C 1
ATOM 1380 O O . ASN A 1 106 ? 1.452 43.110 15.285 1.000 19.011 100 ASN AAA O 1
ATOM 1391 N N . VAL A 1 107 ? 1.470 40.910 15.822 1.000 15.142 101 VAL AAA N 1
ATOM 1392 C CA . VAL A 1 107 ? 2.795 41.040 16.477 1.000 15.150 101 VAL AAA CA 1
ATOM 1393 C C . VAL A 1 107 ? 3.879 41.467 15.466 1.000 14.211 101 VAL AAA C 1
ATOM 1394 O O . VAL A 1 107 ? 4.937 42.019 15.905 1.000 17.043 101 VAL AAA O 1
ATOM 1407 N N . LEU A 1 108 ? 3.736 41.142 14.189 1.000 16.816 102 LEU AAA N 1
ATOM 1408 C CA . LEU A 1 108 ? 4.760 41.482 13.170 1.000 17.433 102 LEU AAA CA 1
ATOM 1409 C C . LEU A 1 108 ? 5.031 42.998 13.136 1.000 18.300 102 LEU AAA C 1
ATOM 1410 O O . LEU A 1 108 ? 6.213 43.384 13.103 1.000 19.873 102 LEU AAA O 1
ATOM 1439 N N . HIS A 1 109 ? 3.995 43.841 13.142 1.000 23.199 103 HIS AAA N 1
ATOM 1440 C CA . HIS A 1 109 ? 4.182 45.326 13.108 1.000 21.668 103 HIS AAA CA 1
ATOM 1441 C C . HIS A 1 109 ? 4.824 45.803 14.394 1.000 22.051 103 HIS AAA C 1
ATOM 1442 O O . HIS A 1 109 ? 5.641 46.758 14.347 1.000 23.074 103 HIS AAA O 1
ATOM 1457 N N . ASP A 1 110 ? 4.337 45.264 15.524 1.000 22.917 104 ASP AAA N 1
ATOM 1458 C CA . ASP A 1 110 ? 4.805 45.661 16.862 1.000 29.957 104 ASP AAA CA 1
ATOM 1459 C C . ASP A 1 110 ? 6.307 45.329 16.901 1.000 26.253 104 ASP AAA C 1
ATOM 1460 O O . ASP A 1 110 ? 7.161 46.152 17.463 1.000 34.494 104 ASP AAA O 1
ATOM 1469 N N . CYS A 1 111 ? 6.755 44.189 16.294 1.000 29.172 105 CYS AAA N 1
ATOM 1470 C CA . CYS A 1 111 ? 8.190 43.796 16.228 1.000 24.633 105 CYS AAA CA 1
ATOM 1471 C C . CYS A 1 111 ? 8.997 44.740 15.292 1.000 24.339 105 CYS AAA C 1
ATOM 1472 O O . CYS A 1 111 ? 10.214 45.051 15.588 1.000 27.000 105 CYS AAA O 1
ATOM 1480 N N . GLN A 1 112 ? 8.370 45.232 14.218 1.000 22.506 106 GLN AAA N 1
ATOM 1481 C CA . GLN A 1 112 ? 9.091 46.075 13.228 1.0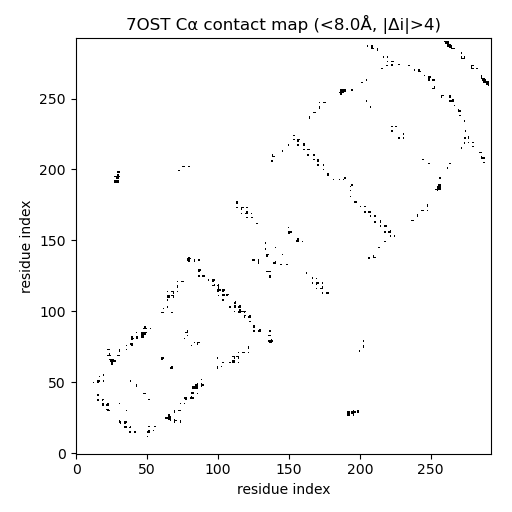00 23.000 106 GLN AAA CA 1
ATOM 1482 C C . GLN A 1 112 ? 9.492 47.409 13.883 1.000 20.121 106 GLN AAA C 1
ATOM 1483 O O . GLN A 1 112 ? 10.643 47.931 13.612 1.000 21.107 106 GLN AAA O 1
ATOM 1497 N N . ARG A 1 113 ? 8.703 47.884 14.827 1.000 18.983 107 ARG AAA N 1
ATOM 1498 C CA . ARG A 1 113 ? 9.030 49.121 15.609 1.000 18.028 107 ARG AAA CA 1
ATOM 1499 C C . ARG A 1 113 ? 10.397 48.943 16.320 1.000 18.735 107 ARG AAA C 1
ATOM 1500 O O . ARG A 1 113 ? 11.192 49.911 16.384 1.000 19.168 107 ARG AAA O 1
ATOM 1521 N N . TYR A 1 114 ? 10.697 47.751 16.837 1.000 16.603 108 TYR AAA N 1
ATOM 1522 C CA . TYR A 1 114 ? 11.890 47.396 17.649 1.000 16.977 108 TYR AAA CA 1
ATOM 1523 C C . TYR A 1 114 ? 12.922 46.634 16.802 1.000 17.714 108 TYR AAA C 1
ATOM 1524 O O . TYR A 1 114 ? 13.809 45.959 17.411 1.000 18.416 108 TYR AAA O 1
ATOM 1542 N N . ARG A 1 115 ? 12.913 46.734 15.466 1.000 18.122 109 ARG AAA N 1
ATOM 1543 C CA . ARG A 1 115 ? 13.935 46.099 14.593 1.000 19.740 109 ARG AAA CA 1
ATOM 1544 C C . ARG A 1 115 ? 15.354 46.459 15.065 1.000 18.979 109 ARG AAA C 1
ATOM 1545 O O . ARG A 1 115 ? 16.240 45.573 15.051 1.000 20.607 109 ARG AAA O 1
ATOM 1566 N N . SER A 1 116 ? 15.601 47.728 15.433 1.000 19.172 110 SER AAA N 1
ATOM 1567 C CA . SER A 1 116 ? 16.978 48.154 15.784 1.000 21.457 110 SER AAA CA 1
ATOM 1568 C C . SER A 1 116 ? 17.451 47.466 17.068 1.000 20.218 110 SER AAA C 1
ATOM 1569 O O . SER A 1 116 ? 18.662 47.207 17.186 1.000 22.883 110 SER AAA O 1
ATOM 1577 N N . ASN A 1 117 ? 16.539 47.168 18.000 1.000 18.210 111 ASN AAA N 1
ATOM 1578 C CA . ASN A 1 117 ? 16.900 46.481 19.257 1.000 18.798 111 ASN AAA CA 1
ATOM 1579 C C . ASN A 1 117 ? 17.483 45.091 18.908 1.000 18.310 111 ASN AAA C 1
ATOM 1580 O O . ASN A 1 117 ? 18.497 44.659 19.508 1.000 18.477 111 ASN AAA O 1
ATOM 1591 N N . ILE A 1 118 ? 16.831 44.392 17.990 1.000 17.322 112 ILE AAA N 1
ATOM 1592 C CA . ILE A 1 118 ? 17.261 43.038 17.526 1.000 17.459 112 ILE AAA CA 1
ATOM 1593 C C . ILE A 1 118 ? 18.615 43.161 16.793 1.000 17.909 112 ILE AAA C 1
ATOM 1594 O O . ILE A 1 118 ? 19.559 42.413 17.118 1.000 18.516 112 ILE AAA O 1
ATOM 1610 N N . ARG A 1 119 ? 18.745 44.077 15.838 1.000 19.135 113 ARG AAA N 1
ATOM 1611 C CA . ARG A 1 119 ? 20.011 44.286 15.066 1.000 21.301 113 ARG AAA CA 1
ATOM 1612 C C . ARG A 1 119 ? 21.166 44.602 16.045 1.000 20.155 113 ARG AAA C 1
ATOM 1613 O O . ARG A 1 119 ? 22.279 43.951 15.903 1.000 23.031 113 ARG AAA O 1
ATOM 1634 N N . GLU A 1 120 ? 20.969 45.541 16.966 1.000 20.677 114 GLU AAA N 1
ATOM 1635 C CA . GLU A 1 120 ? 22.088 46.041 17.820 1.000 22.164 114 GLU AAA CA 1
ATOM 1636 C C . GLU A 1 120 ? 22.571 45.003 18.832 1.000 19.444 114 GLU AAA C 1
ATOM 1637 O O . GLU A 1 120 ? 23.800 44.962 19.059 1.000 21.937 114 GLU AAA O 1
ATOM 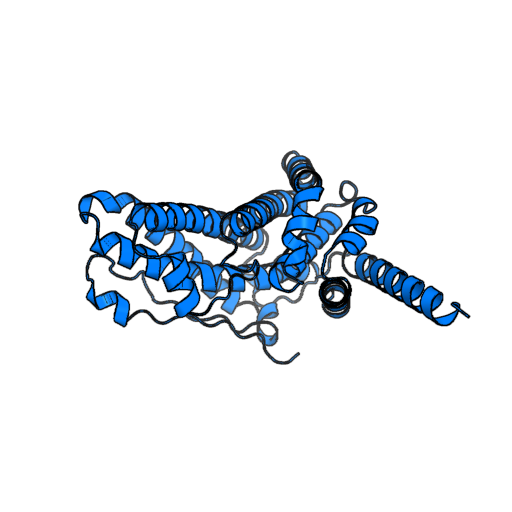1649 N N . ILE A 1 121 ? 21.705 44.147 19.371 1.000 18.261 115 ILE AAA N 1
ATOM 1650 C CA . ILE A 1 121 ? 22.189 43.105 20.325 1.000 17.895 115 ILE AAA CA 1
ATOM 1651 C C . ILE A 1 121 ? 22.998 42.039 19.569 1.000 21.593 115 ILE AAA C 1
ATOM 1652 O O . ILE A 1 121 ? 24.043 41.565 20.080 1.000 20.106 115 ILE AAA O 1
ATOM 1668 N N . GLY A 1 122 ? 22.622 41.733 18.343 1.000 20.373 116 GLY AAA N 1
ATOM 1669 C CA . GLY A 1 122 ? 23.404 40.766 17.558 1.000 23.279 116 GLY AAA CA 1
ATOM 1670 C C . GLY A 1 122 ? 24.744 41.359 17.134 1.000 23.575 116 GLY AAA C 1
ATOM 1671 O O . GLY A 1 122 ? 25.790 40.614 17.164 1.000 25.360 116 GLY AAA O 1
ATOM 1675 N N . ASP A 1 123 ? 24.766 42.647 16.766 1.000 22.395 117 ASP AAA N 1
ATOM 1676 C CA . ASP A 1 123 ? 26.032 43.330 16.385 1.000 22.775 117 ASP AAA CA 1
ATOM 1677 C C . ASP A 1 123 ? 26.993 43.344 17.594 1.000 24.065 117 ASP AAA C 1
ATOM 1678 O O . ASP A 1 123 ? 28.242 43.119 17.404 1.000 26.111 117 ASP AAA O 1
ATOM 1693 N N . LEU A 1 124 ? 26.511 43.622 18.809 1.000 22.322 118 LEU AAA N 1
ATOM 1694 C CA . LEU A 1 124 ? 27.382 43.606 20.026 1.000 20.251 118 LEU AAA CA 1
ATOM 1695 C C . LEU A 1 124 ? 28.080 42.249 20.140 1.000 22.180 118 LEU AAA C 1
ATOM 1696 O O . LEU A 1 124 ? 29.319 42.211 20.194 1.000 24.016 118 LEU AAA O 1
ATOM 1712 N N . TRP A 1 125 ? 27.319 41.157 20.205 1.000 23.278 119 TRP AAA N 1
ATOM 1713 C CA . TRP A 1 125 ? 27.890 39.804 20.462 1.000 25.121 119 TRP AAA CA 1
ATOM 1714 C C . TRP A 1 125 ? 28.781 39.399 19.272 1.000 24.029 119 TRP AAA C 1
ATOM 1715 O O . TRP A 1 125 ? 29.799 38.687 19.502 1.000 27.494 119 TRP AAA O 1
ATOM 1736 N N . GLY A 1 126 ? 28.502 39.903 18.070 1.000 25.422 120 GLY AAA N 1
ATOM 1737 C CA . GLY A 1 126 ? 29.364 39.645 16.909 1.000 30.081 120 GLY AAA CA 1
ATOM 1738 C C . GLY A 1 126 ? 30.790 40.134 17.040 1.000 29.827 120 GLY AAA C 1
ATOM 1739 O O . GLY A 1 126 ? 31.634 39.642 16.283 1.000 33.675 120 GLY AAA O 1
ATOM 1743 N N . HIS A 1 127 ? 31.070 41.085 17.928 1.000 31.984 121 HIS AAA N 1
ATOM 1744 C CA . HIS A 1 127 ? 32.444 41.615 18.153 1.000 32.267 121 HIS AAA CA 1
ATOM 1745 C C . HIS A 1 127 ? 33.212 40.886 19.273 1.000 37.496 121 HIS AAA C 1
ATOM 1746 O O . HIS A 1 127 ? 34.375 41.273 19.522 1.000 42.276 121 HIS AAA O 1
ATOM 1761 N N . LEU A 1 128 ? 32.591 39.935 19.981 1.000 32.154 122 LEU AAA N 1
ATOM 1762 C CA . LEU A 1 128 ? 33.110 39.260 21.207 1.000 32.057 122 LEU AAA CA 1
ATOM 1763 C C . LEU A 1 128 ? 33.331 37.755 20.886 1.000 33.729 122 LEU AAA C 1
ATOM 1764 O O . LEU A 1 128 ? 32.862 37.326 19.820 1.000 36.113 122 LEU AAA O 1
ATOM 1780 N N . ARG A 1 129 ? 34.132 37.014 21.693 1.000 33.880 123 ARG AAA N 1
ATOM 1781 C CA . ARG A 1 129 ? 34.463 35.578 21.486 1.000 35.309 123 ARG AAA CA 1
ATOM 1782 C C . ARG A 1 129 ? 33.515 34.660 22.274 1.000 43.101 123 ARG AAA C 1
ATOM 1783 O O . ARG A 1 129 ? 33.672 33.437 22.239 1.000 47.154 123 ARG AAA O 1
ATOM 1804 N N . ASP A 1 130 ? 32.457 35.176 22.877 1.000 35.744 124 ASP AAA N 1
ATOM 1805 C CA . ASP A 1 130 ? 31.596 34.342 23.750 1.000 32.848 124 ASP AAA CA 1
ATOM 1806 C C . ASP A 1 130 ? 30.841 33.278 22.904 1.000 26.874 124 ASP AAA C 1
ATOM 1807 O O . ASP A 1 130 ? 30.322 33.652 21.815 1.000 31.191 124 ASP AAA O 1
ATOM 1816 N N . GLN A 1 131 ? 30.714 32.024 23.398 1.000 27.842 125 GLN AAA N 1
ATOM 1817 C CA . GLN A 1 131 ? 30.071 30.895 22.657 1.000 30.127 125 GLN AAA CA 1
ATOM 1818 C C . GLN A 1 131 ? 28.575 31.191 22.417 1.000 26.335 125 GLN AAA C 1
ATOM 1819 O O . GLN A 1 131 ? 28.068 31.050 21.269 1.000 28.426 125 GLN AAA O 1
ATOM 1833 N N . TYR A 1 132 ? 27.830 31.601 23.440 1.000 25.653 126 TYR AAA N 1
ATOM 1834 C CA . TYR A 1 132 ? 26.423 31.993 23.224 1.000 22.213 126 TYR AAA CA 1
ATOM 1835 C C . TYR A 1 132 ? 26.328 33.248 22.349 1.000 22.377 126 TYR AAA C 1
ATOM 1836 O O . TYR A 1 132 ? 25.362 33.336 21.578 1.000 22.550 126 TYR AAA O 1
ATOM 1854 N N . GLY A 1 133 ? 27.190 34.232 22.548 1.000 24.304 127 GLY AAA N 1
ATOM 1855 C CA . GLY A 1 133 ? 27.133 35.461 21.733 1.000 24.778 127 GLY AAA CA 1
ATOM 1856 C C . GLY A 1 133 ? 27.216 35.167 20.223 1.000 23.550 127 GLY AAA C 1
ATOM 1857 O O . GLY A 1 133 ? 26.511 35.836 19.449 1.000 24.588 127 GLY AAA O 1
ATOM 1861 N N . HIS A 1 134 ? 28.099 34.231 19.800 1.000 24.538 128 HIS AAA N 1
ATOM 1862 C CA . HIS A 1 134 ? 28.199 33.875 18.365 1.000 25.576 128 HIS AAA CA 1
ATOM 1863 C C . HIS A 1 134 ? 26.821 33.387 17.906 1.000 21.439 128 HIS AAA C 1
ATOM 1864 O O . HIS A 1 134 ? 26.359 33.811 16.808 1.000 25.078 128 HIS AAA O 1
ATOM 1879 N N . LEU A 1 135 ? 26.171 32.527 18.703 1.000 22.335 129 LEU AAA N 1
ATOM 1880 C CA . LEU A 1 135 ? 24.816 31.997 18.348 1.000 20.178 129 LEU AAA CA 1
ATOM 1881 C C . LEU A 1 135 ? 23.770 33.136 18.283 1.000 20.297 129 LEU AAA C 1
ATOM 1882 O O . LEU A 1 135 ? 22.944 33.164 17.342 1.000 20.529 129 LEU AAA O 1
ATOM 1898 N N . VAL A 1 136 ? 23.822 34.096 19.193 1.000 19.932 130 VAL AAA N 1
ATOM 1899 C CA . VAL A 1 136 ? 22.879 35.261 19.180 1.000 18.697 130 VAL AAA CA 1
ATOM 1900 C C . VAL A 1 136 ? 23.060 36.067 17.886 1.000 18.515 130 VAL AAA C 1
ATOM 1901 O O . VAL A 1 136 ? 22.063 36.502 17.239 1.000 19.025 130 VAL AAA O 1
ATOM 1914 N N . ASN A 1 137 ? 24.301 36.337 17.478 1.000 20.927 131 ASN AAA N 1
ATOM 1915 C CA . ASN A 1 137 ? 24.530 37.124 16.241 1.000 22.463 131 ASN AAA CA 1
ATOM 1916 C C . ASN A 1 137 ? 23.796 36.454 15.072 1.000 22.622 131 ASN AAA C 1
ATOM 1917 O O . ASN A 1 137 ? 23.051 37.147 14.332 1.000 23.004 131 ASN AAA O 1
ATOM 1928 N N . ILE A 1 138 ? 23.965 35.139 14.909 1.000 20.804 132 ILE AAA N 1
ATOM 1929 C CA . ILE A 1 138 ? 23.347 34.405 13.782 1.000 21.107 132 ILE AAA CA 1
ATOM 1930 C C . ILE A 1 138 ? 21.795 34.410 13.958 1.000 20.192 132 ILE AAA C 1
ATOM 1931 O O . ILE A 1 138 ? 21.049 34.569 12.927 1.000 19.479 132 ILE AAA O 1
ATOM 1947 N N . TYR A 1 139 ? 21.298 34.273 15.183 1.000 17.952 133 TYR AAA N 1
ATOM 1948 C CA . TYR A 1 139 ? 19.835 34.247 15.452 1.000 17.606 133 TYR AAA CA 1
ATOM 1949 C C . TYR A 1 139 ? 19.216 35.591 15.009 1.000 17.566 133 TYR AAA C 1
ATOM 1950 O O . TYR A 1 139 ? 18.096 35.621 14.420 1.000 18.126 133 TYR AAA O 1
ATOM 1968 N N . THR A 1 140 ? 19.846 36.709 15.385 1.000 16.506 134 THR AAA N 1
ATOM 1969 C CA . THR A 1 140 ? 19.317 38.059 15.049 1.000 17.793 134 THR AAA CA 1
ATOM 1970 C C . THR A 1 140 ? 19.178 38.201 13.513 1.000 19.321 134 THR AAA C 1
ATOM 1971 O O . THR A 1 140 ? 18.175 38.822 13.070 1.000 19.506 134 THR AAA O 1
ATOM 1982 N N . LYS A 1 141 ? 20.140 37.671 12.700 1.000 19.984 135 LYS AAA N 1
ATOM 1983 C CA . LYS A 1 141 ? 20.041 37.788 11.210 1.000 21.902 135 LYS AAA CA 1
ATOM 1984 C C . LYS A 1 141 ? 18.770 37.039 10.749 1.000 20.210 135 LYS AAA C 1
ATOM 1985 O O . LYS A 1 141 ? 18.033 37.528 9.839 1.000 21.292 135 LYS AAA O 1
ATOM 2020 N N . LEU A 1 142 ? 18.478 35.894 11.354 1.000 18.735 136 LEU AAA N 1
ATOM 2021 C CA . LEU A 1 142 ? 17.264 35.085 11.004 1.000 17.749 136 LEU AAA CA 1
ATOM 2022 C C . LEU A 1 142 ? 16.008 35.885 11.367 1.000 18.402 136 LEU AAA C 1
ATOM 2023 O O . LEU A 1 142 ? 15.077 35.971 10.521 1.000 18.731 136 LEU AAA O 1
ATOM 2039 N N . LEU A 1 143 ? 15.952 36.430 12.580 1.000 16.987 137 LEU AAA N 1
ATOM 2040 C CA . LEU A 1 143 ? 14.737 37.144 13.020 1.000 16.384 137 LEU AAA CA 1
ATOM 2041 C C . LEU A 1 143 ? 14.474 38.382 12.130 1.000 18.190 137 LEU AAA C 1
ATOM 2042 O O . LEU A 1 143 ? 13.288 38.634 11.766 1.000 17.571 137 LEU AAA O 1
ATOM 2058 N N . LEU A 1 144 ? 15.527 39.116 11.746 1.000 18.219 138 LEU AAA N 1
ATOM 2059 C CA . LEU A 1 144 ? 15.366 40.305 10.872 1.000 18.606 138 LEU AAA CA 1
ATOM 2060 C C . LEU A 1 144 ? 14.835 39.856 9.487 1.000 18.891 138 LEU AAA C 1
ATOM 2061 O O . LEU A 1 144 ? 13.943 40.589 8.896 1.000 21.448 138 LEU AAA O 1
ATOM 2077 N N . THR A 1 145 ? 15.334 38.740 8.942 1.000 20.287 139 THR AAA N 1
ATOM 2078 C CA . THR A 1 145 ? 14.865 38.181 7.644 1.000 21.886 139 THR AAA CA 1
ATOM 2079 C C . THR A 1 145 ? 13.383 37.797 7.766 1.000 20.940 139 THR AAA C 1
ATOM 2080 O O . THR A 1 145 ? 12.633 38.061 6.792 1.000 21.829 139 THR AAA O 1
ATOM 2091 N N . LYS A 1 146 ? 12.977 37.176 8.868 1.000 20.0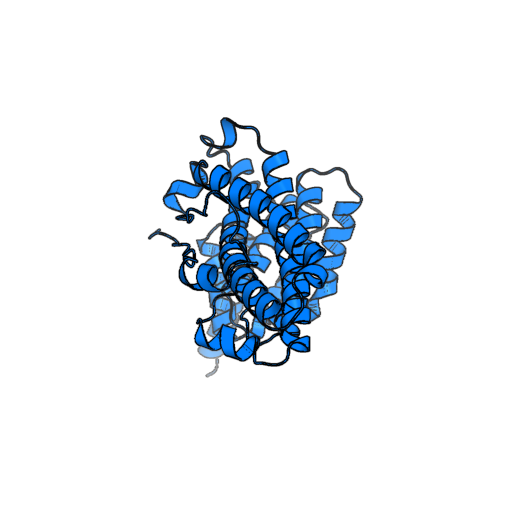77 140 LYS AAA N 1
ATOM 2092 C CA . LYS A 1 146 ? 11.547 36.752 9.067 1.000 20.601 140 LYS AAA CA 1
ATOM 2093 C C . LYS A 1 146 ? 10.662 38.003 9.050 1.000 19.434 140 LYS AAA C 1
ATOM 2094 O O . LYS A 1 146 ? 9.626 38.008 8.369 1.000 20.182 140 LYS AAA O 1
ATOM 2113 N N . ILE A 1 147 ? 11.030 39.035 9.801 1.000 19.137 141 ILE AAA N 1
ATOM 2114 C CA . ILE A 1 147 ? 10.192 40.263 9.907 1.000 20.760 141 ILE AAA CA 1
ATOM 2115 C C . ILE A 1 147 ? 10.075 40.886 8.509 1.000 19.740 141 ILE AAA C 1
ATOM 2116 O O . ILE A 1 147 ? 8.920 41.200 8.083 1.000 21.915 141 ILE AAA O 1
ATOM 2132 N N . SER A 1 148 ? 11.189 41.046 7.764 1.000 19.674 142 SER AAA N 1
ATOM 2133 C CA . SER A 1 148 ? 11.159 41.672 6.411 1.000 22.111 142 SER AAA CA 1
ATOM 2134 C C . SER A 1 148 ? 10.291 40.844 5.455 1.000 22.365 142 SER AAA C 1
ATOM 2135 O O . SER A 1 148 ? 9.455 41.406 4.691 1.000 23.895 142 SER AAA O 1
ATOM 2143 N N . PHE A 1 149 ? 10.512 39.537 5.438 1.000 21.607 143 PHE AAA N 1
ATOM 2144 C CA . PHE A 1 149 ? 9.824 38.649 4.475 1.000 19.613 143 PHE AAA CA 1
ATOM 2145 C C . PHE A 1 149 ? 8.307 38.722 4.683 1.000 19.967 143 PHE AAA C 1
ATOM 2146 O O . PHE A 1 149 ? 7.532 38.830 3.684 1.000 22.667 143 PHE AAA O 1
ATOM 2163 N N . HIS A 1 150 ? 7.838 38.614 5.921 1.000 20.092 144 HIS AAA N 1
ATOM 2164 C CA . HIS A 1 150 ? 6.388 38.510 6.219 1.000 19.497 144 HIS AAA CA 1
ATOM 2165 C C . HIS A 1 150 ? 5.697 39.902 6.091 1.000 23.560 144 HIS AAA C 1
ATOM 2166 O O . HIS A 1 150 ? 4.461 39.939 5.827 1.000 26.256 144 HIS AAA O 1
ATOM 2181 N N . LEU A 1 151 ? 6.401 41.028 6.222 1.000 21.787 145 LEU AAA N 1
ATOM 2182 C CA . LEU A 1 151 ? 5.816 42.356 5.878 1.000 27.364 145 LEU AAA CA 1
ATOM 2183 C C . LEU A 1 151 ? 5.668 42.466 4.352 1.000 25.383 145 LEU AAA C 1
ATOM 2184 O O . LEU A 1 151 ? 4.645 43.094 3.911 1.000 31.768 145 LEU AAA O 1
ATOM 2200 N N . LYS A 1 152 ? 6.653 41.959 3.572 1.000 26.261 146 LYS AAA N 1
ATOM 2201 C CA . LYS A 1 152 ? 6.668 42.086 2.077 1.000 25.524 146 LYS AAA CA 1
ATOM 2202 C C . LYS A 1 152 ? 5.615 41.148 1.446 1.000 27.434 146 LYS AAA C 1
ATOM 2203 O O . LYS A 1 152 ? 5.072 41.468 0.365 1.000 29.387 146 LYS AAA O 1
ATOM 2222 N N . HIS A 1 153 ? 5.376 40.001 2.089 1.000 27.098 147 HIS AAA N 1
ATOM 2223 C CA . HIS A 1 153 ? 4.520 38.926 1.540 1.000 25.826 147 HIS AAA CA 1
ATOM 2224 C C . HIS A 1 153 ? 3.500 38.511 2.592 1.000 27.087 147 HIS AAA C 1
ATOM 2225 O O . HIS A 1 153 ? 3.607 37.440 3.179 1.000 28.992 147 HIS AAA O 1
ATOM 2240 N N . PRO A 1 154 ? 2.476 39.361 2.838 1.000 25.894 148 PRO AAA N 1
ATOM 2241 C CA . PRO A 1 154 ? 1.503 39.128 3.914 1.000 26.308 148 PRO AAA CA 1
ATOM 2242 C C . PRO A 1 154 ? 0.525 37.933 3.732 1.000 25.246 148 PRO AAA C 1
ATOM 2243 O O . PRO A 1 154 ? -0.162 37.600 4.673 1.000 29.786 148 PRO AAA O 1
ATOM 2254 N N . GLN A 1 155 ? 0.509 37.273 2.568 1.000 25.517 149 GLN AAA N 1
ATOM 2255 C CA . GLN A 1 155 ? -0.245 36.014 2.340 1.000 24.280 149 GLN AAA CA 1
ATOM 2256 C C . GLN A 1 155 ? 0.372 34.877 3.186 1.000 21.513 149 GLN AAA C 1
ATOM 2257 O O . GLN A 1 155 ? -0.345 33.906 3.473 1.000 23.982 149 GLN AAA O 1
ATOM 2271 N N . PHE A 1 156 ? 1.637 35.004 3.626 1.000 21.926 150 PHE AAA N 1
ATOM 2272 C CA . PHE A 1 156 ? 2.328 33.975 4.448 1.000 19.064 150 PHE AAA CA 1
ATOM 2273 C C . PHE A 1 156 ? 2.338 34.430 5.909 1.000 20.095 150 PHE AAA C 1
ATOM 2274 O O . PHE A 1 156 ? 2.980 35.424 6.251 1.000 20.000 150 PHE AAA O 1
ATOM 2291 N N . PRO A 1 157 ? 1.610 33.783 6.842 1.000 19.769 151 PRO AAA N 1
ATOM 2292 C CA . PRO A 1 157 ? 1.802 34.055 8.274 1.000 19.714 151 PRO AAA CA 1
ATOM 2293 C C . PRO A 1 157 ? 3.253 33.783 8.709 1.000 17.939 151 PRO AAA C 1
ATOM 2294 O O . PRO A 1 157 ? 3.935 32.991 8.016 1.000 17.398 151 PRO AAA O 1
ATOM 2305 N N . ALA A 1 158 ? 3.725 34.406 9.787 1.000 18.330 152 ALA AAA N 1
ATOM 2306 C CA . ALA A 1 158 ? 5.128 34.227 10.235 1.000 16.933 152 ALA AAA CA 1
ATOM 2307 C C . ALA A 1 158 ? 5.444 32.809 10.757 1.000 16.116 152 ALA AAA C 1
ATOM 2308 O O . ALA A 1 158 ? 6.653 32.496 10.796 1.000 19.213 152 ALA AAA O 1
ATOM 2315 N N . GLY A 1 159 ? 4.469 31.946 11.044 1.000 17.835 153 GLY AAA N 1
ATOM 2316 C CA . GLY A 1 159 ? 4.727 30.509 11.291 1.000 17.622 153 GLY AAA CA 1
ATOM 2317 C C . GLY A 1 159 ? 4.821 29.693 10.001 1.000 17.733 153 GLY AAA C 1
ATOM 2318 O O . GLY A 1 159 ? 5.089 28.490 10.087 1.000 19.136 153 GLY AAA O 1
ATOM 2322 N N . LEU A 1 160 ? 4.634 30.335 8.833 1.000 17.193 154 LEU AAA N 1
ATOM 2323 C CA . LEU A 1 160 ? 4.870 29.801 7.464 1.000 16.534 154 LEU AAA CA 1
ATOM 2324 C C . LEU A 1 160 ? 3.855 28.757 6.991 1.000 18.324 154 LEU AAA C 1
ATOM 2325 O O . LEU A 1 160 ? 3.967 28.387 5.840 1.000 26.208 154 LEU AAA O 1
ATOM 2341 N N . GLU A 1 161 ? 2.889 28.313 7.778 1.000 18.678 155 GLU AAA N 1
ATOM 2342 C CA . GLU A 1 161 ? 1.906 27.290 7.316 1.000 19.033 155 GLU AAA CA 1
ATOM 2343 C C . GLU A 1 161 ? 0.850 27.967 6.447 1.000 20.399 155 GLU AAA C 1
ATOM 2344 O O . GLU A 1 161 ? 0.135 28.889 6.958 1.000 22.059 155 GLU AAA O 1
ATOM 2356 N N . VAL A 1 162 ? 0.683 27.483 5.208 1.000 20.553 156 VAL AAA N 1
ATOM 2357 C CA . VAL A 1 162 ? -0.450 27.875 4.316 1.000 21.142 156 VAL AAA CA 1
ATOM 2358 C C . VAL A 1 162 ? -0.990 26.619 3.633 1.000 21.833 156 VAL AAA C 1
ATOM 2359 O O . VAL A 1 162 ? -0.223 25.659 3.454 1.000 22.225 156 VAL AAA O 1
ATOM 2372 N N . THR A 1 163 ? -2.276 26.649 3.241 1.000 24.691 157 THR AAA N 1
ATOM 2373 C CA . THR A 1 163 ? -2.837 25.611 2.347 1.000 29.732 157 THR AAA CA 1
ATOM 2374 C C . THR A 1 163 ? -2.118 25.657 0.979 1.000 24.019 157 THR AAA C 1
ATOM 2375 O O . THR A 1 163 ? -1.597 26.738 0.581 1.000 25.465 157 THR AAA O 1
ATOM 2386 N N . ASP A 1 164 ? -2.139 24.532 0.249 1.000 27.281 158 ASP AAA N 1
ATOM 2387 C CA . ASP A 1 164 ? -1.728 24.515 -1.174 1.000 27.956 158 ASP AAA CA 1
ATOM 2388 C C . ASP A 1 164 ? -2.483 25.632 -1.948 1.000 32.611 158 ASP AAA C 1
ATOM 2389 O O . ASP A 1 164 ? -1.845 26.298 -2.793 1.000 25.970 158 ASP AAA O 1
ATOM 2398 N N . GLU A 1 165 ? -3.783 25.844 -1.707 1.000 29.507 159 GLU AAA N 1
ATOM 2399 C CA . GLU A 1 165 ? -4.590 26.910 -2.392 1.000 34.318 159 GLU AAA CA 1
ATOM 2400 C C . GLU A 1 165 ? -3.945 28.301 -2.165 1.000 30.830 159 GLU AAA C 1
ATOM 2401 O O . GLU A 1 165 ? -3.695 29.018 -3.135 1.000 27.829 159 GLU AAA O 1
ATOM 2413 N N . VAL A 1 166 ? -3.548 28.650 -0.930 1.000 27.847 160 VAL AAA N 1
ATOM 2414 C CA . VAL A 1 166 ? -2.968 29.997 -0.618 1.000 27.056 160 VAL AAA CA 1
ATOM 2415 C C . VAL A 1 166 ? -1.564 30.119 -1.260 1.000 24.841 160 VAL AAA C 1
ATOM 2416 O O . VAL A 1 166 ? -1.184 31.213 -1.809 1.000 23.813 160 VAL AAA O 1
ATOM 2429 N N . LEU A 1 167 ? -0.787 29.033 -1.238 1.000 25.566 161 LEU AAA N 1
ATOM 2430 C CA . LEU A 1 167 ? 0.541 29.053 -1.894 1.000 24.910 161 LEU AAA CA 1
ATOM 2431 C C . LEU A 1 167 ? 0.356 29.310 -3.396 1.000 24.048 161 LEU AAA C 1
ATOM 2432 O O . LEU A 1 167 ? 1.099 30.097 -3.958 1.000 22.730 161 LEU AAA O 1
ATOM 2448 N N . GLU A 1 168 ? -0.588 28.608 -4.032 1.000 23.622 162 GLU AAA N 1
ATOM 2449 C CA . GLU A 1 168 ? -0.826 28.760 -5.493 1.000 22.385 162 GLU AAA CA 1
ATOM 2450 C C . GLU A 1 168 ? -1.209 30.217 -5.811 1.000 25.132 162 GLU AAA C 1
ATOM 2451 O O . GLU A 1 168 ? -0.706 30.757 -6.817 1.000 23.520 162 GLU AAA O 1
ATOM 2463 N N . LYS A 1 169 ? -2.064 30.843 -5.001 1.000 22.007 163 LYS AAA N 1
ATOM 2464 C CA . LYS A 1 169 ? -2.495 32.253 -5.215 1.000 24.153 163 LYS AAA CA 1
ATOM 2465 C C . LYS A 1 169 ? -1.301 33.214 -5.029 1.000 23.572 163 LYS AAA C 1
ATOM 2466 O O . LYS A 1 169 ? -1.101 34.168 -5.857 1.000 25.989 163 LYS AAA O 1
ATOM 2485 N N . ALA A 1 170 ? -0.480 32.973 -4.002 1.000 26.106 164 ALA AAA N 1
ATOM 2486 C CA . ALA A 1 170 ? 0.685 33.842 -3.693 1.000 28.474 164 ALA AAA CA 1
ATOM 2487 C C . ALA A 1 170 ? 1.734 33.754 -4.826 1.000 26.742 164 ALA AAA C 1
ATOM 2488 O O . ALA A 1 170 ? 2.293 34.777 -5.201 1.000 29.158 164 ALA AAA O 1
ATOM 2495 N N . ALA A 1 171 ? 1.977 32.558 -5.370 1.000 26.284 165 ALA AAA N 1
ATOM 2496 C CA . ALA A 1 171 ? 2.835 32.383 -6.560 1.000 26.250 165 ALA AAA CA 1
ATOM 2497 C C . ALA A 1 171 ? 2.219 33.046 -7.805 1.000 27.282 165 ALA AAA C 1
ATOM 2498 O O . ALA A 1 171 ? 2.922 33.714 -8.560 1.000 30.128 165 ALA AAA O 1
ATOM 2505 N N . GLY A 1 172 ? 0.917 32.858 -8.041 1.000 25.433 166 GLY AAA N 1
ATOM 2506 C CA . GLY A 1 172 ? 0.227 33.358 -9.249 1.000 24.648 166 GLY AAA CA 1
ATOM 2507 C C . GLY A 1 172 ? 0.837 32.836 -10.564 1.000 25.978 166 GLY AAA C 1
ATOM 2508 O O . GLY A 1 172 ? 1.351 31.650 -10.573 1.000 26.402 166 GLY AAA O 1
ATOM 2512 N N . THR A 1 173 ? 0.705 33.618 -11.655 1.000 27.514 167 THR AAA N 1
ATOM 2513 C CA . THR A 1 173 ? 1.022 33.184 -13.051 1.000 29.033 167 THR AAA CA 1
ATOM 2514 C C . THR A 1 173 ? 2.154 34.011 -13.665 1.000 26.602 167 THR AAA C 1
ATOM 2515 O O . THR A 1 173 ? 2.668 33.569 -14.735 1.000 34.592 167 THR AAA O 1
ATOM 2526 N N . ASP A 1 174 ? 2.561 35.117 -13.035 1.000 25.610 168 ASP AAA N 1
ATOM 2527 C CA . ASP A 1 174 ? 3.637 36.023 -13.549 1.000 25.532 168 ASP AAA CA 1
ATOM 2528 C C . ASP A 1 174 ? 5.017 35.453 -13.193 1.000 22.325 168 ASP AAA C 1
ATOM 2529 O O . ASP A 1 174 ? 5.363 35.417 -12.028 1.000 22.656 168 ASP AAA O 1
ATOM 2538 N N . VAL A 1 175 ? 5.826 35.091 -14.191 1.000 24.723 169 VAL AAA N 1
ATOM 2539 C CA . VAL A 1 175 ? 7.207 34.556 -13.978 1.000 24.398 169 VAL AAA CA 1
ATOM 2540 C C . VAL A 1 175 ? 8.057 35.522 -13.121 1.000 24.000 169 VAL AAA C 1
ATOM 2541 O O . VAL A 1 175 ? 8.864 35.010 -12.328 1.000 23.822 169 VAL AAA O 1
ATOM 2554 N N . ASN A 1 176 ? 7.837 36.853 -13.223 1.000 25.191 170 ASN AAA N 1
ATOM 2555 C CA . ASN A 1 176 ? 8.577 37.864 -12.415 1.000 27.266 170 ASN AAA CA 1
ATOM 2556 C C . ASN A 1 176 ? 8.302 37.659 -10.910 1.000 26.411 170 ASN AAA C 1
ATOM 2557 O O . ASN A 1 176 ? 9.292 37.689 -10.092 1.000 29.881 170 ASN AAA O 1
ATOM 2568 N N . ASN A 1 177 ? 7.046 37.467 -10.519 1.000 27.207 171 ASN AAA N 1
ATOM 2569 C CA . ASN A 1 177 ? 6.671 37.266 -9.100 1.000 27.867 171 ASN AAA CA 1
ATOM 2570 C C . ASN A 1 177 ? 7.203 35.909 -8.609 1.000 24.241 171 ASN AAA C 1
ATOM 2571 O O . ASN A 1 177 ? 7.761 35.831 -7.494 1.000 24.377 171 ASN AAA O 1
ATOM 2582 N N . ILE A 1 178 ? 7.076 34.852 -9.401 1.000 21.297 172 ILE AAA N 1
ATOM 2583 C CA . ILE A 1 178 ? 7.613 33.507 -9.020 1.000 19.779 172 ILE AAA CA 1
ATOM 2584 C C . ILE A 1 178 ? 9.145 33.582 -8.795 1.000 19.885 172 ILE AAA C 1
ATOM 2585 O O . ILE A 1 178 ? 9.623 33.008 -7.798 1.000 21.078 172 ILE AAA O 1
ATOM 2601 N N . PHE A 1 179 ? 9.882 34.177 -9.728 1.000 21.752 173 PHE AAA N 1
ATOM 2602 C CA . PHE A 1 179 ? 11.343 34.327 -9.647 1.000 23.853 173 PHE AAA CA 1
ATOM 2603 C C . PHE A 1 179 ? 11.764 35.052 -8.356 1.000 24.218 173 PHE AAA C 1
ATOM 2604 O O . PHE A 1 179 ? 12.676 34.559 -7.657 1.000 25.276 173 PHE AAA O 1
ATOM 2621 N N . GLN A 1 180 ? 11.131 36.187 -8.044 1.000 23.710 174 GLN AAA N 1
ATOM 2622 C CA . GLN A 1 180 ? 11.507 37.031 -6.879 1.000 27.412 174 GLN AAA CA 1
ATOM 2623 C C . GLN A 1 180 ? 11.201 36.206 -5.604 1.000 23.983 174 GLN AAA C 1
ATOM 2624 O O . GLN A 1 180 ? 12.016 36.188 -4.648 1.000 25.992 174 GLN AAA O 1
ATOM 2638 N N . LEU A 1 181 ? 10.069 35.498 -5.570 1.000 23.433 175 LEU AAA N 1
ATOM 2639 C CA . LEU A 1 181 ? 9.711 34.739 -4.354 1.000 22.800 175 LEU AAA CA 1
ATOM 2640 C C . LEU A 1 181 ? 10.727 33.596 -4.125 1.000 23.167 175 LEU AAA C 1
ATOM 2641 O O . LEU A 1 181 ? 11.117 33.314 -2.962 1.000 23.544 175 LEU AAA O 1
ATOM 2657 N N . THR A 1 182 ? 11.224 32.977 -5.187 1.000 23.059 176 THR AAA N 1
ATOM 2658 C CA . THR A 1 182 ? 12.181 31.853 -5.061 1.000 21.846 176 THR AAA CA 1
ATOM 2659 C C . THR A 1 182 ? 13.511 32.368 -4.452 1.000 22.649 176 THR AAA C 1
ATOM 2660 O O . THR A 1 182 ? 14.087 31.706 -3.522 1.000 23.686 176 THR AAA O 1
ATOM 2671 N N . VAL A 1 183 ? 14.042 33.467 -4.978 1.000 23.288 177 VAL AAA N 1
ATOM 2672 C CA . VAL A 1 183 ? 15.341 34.015 -4.476 1.000 24.780 177 VAL AAA CA 1
ATOM 2673 C C . VAL A 1 183 ? 15.186 34.332 -2.976 1.000 25.690 177 VAL AAA C 1
ATOM 2674 O O . VAL A 1 183 ? 16.118 34.064 -2.169 1.000 26.142 177 VAL AAA O 1
ATOM 2687 N N . GLU A 1 184 ? 14.047 34.931 -2.602 1.000 22.650 178 GLU AAA N 1
ATOM 2688 C CA . GLU A 1 184 ? 13.827 35.378 -1.194 1.000 22.686 178 GLU AAA CA 1
ATOM 2689 C C . GLU A 1 184 ? 13.666 34.165 -0.282 1.000 21.594 178 GLU AAA C 1
ATOM 2690 O O . GLU A 1 184 ? 14.196 34.160 0.860 1.000 24.006 178 GLU AAA O 1
ATOM 2702 N N . MET A 1 185 ? 13.056 33.098 -0.784 1.000 22.015 179 MET AAA N 1
ATOM 2703 C CA . MET A 1 185 ? 12.957 31.874 0.058 1.000 20.896 179 MET AAA CA 1
ATOM 2704 C C . MET A 1 185 ? 14.308 31.122 0.160 1.000 19.244 179 MET AAA C 1
ATOM 2705 O O . MET A 1 185 ? 14.556 30.543 1.213 1.000 20.195 179 MET AAA O 1
ATOM 2719 N N . PHE A 1 186 ? 15.170 31.182 -0.872 1.000 21.719 180 PHE AAA N 1
ATOM 2720 C CA . PHE A 1 186 ? 16.538 30.643 -0.737 1.000 23.527 180 PHE AAA CA 1
ATOM 2721 C C . PHE A 1 186 ? 17.271 31.401 0.387 1.000 20.944 180 PHE AAA C 1
ATOM 2722 O O . PHE A 1 186 ? 17.952 30.750 1.232 1.000 22.258 180 PHE AAA O 1
ATOM 2739 N N . ASP A 1 187 ? 17.183 32.745 0.410 1.000 23.001 181 ASP AAA N 1
ATOM 2740 C CA . ASP A 1 187 ? 17.892 33.587 1.415 1.000 22.058 181 ASP AAA CA 1
ATOM 2741 C C . ASP A 1 187 ? 17.353 33.220 2.827 1.000 22.113 181 ASP AAA C 1
ATOM 2742 O O . ASP A 1 187 ? 18.131 33.112 3.811 1.000 22.532 181 ASP AAA O 1
ATOM 2751 N N . TYR A 1 188 ? 16.037 33.020 2.939 1.000 20.992 182 TYR AAA N 1
ATOM 2752 C CA . TYR A 1 188 ? 15.358 32.686 4.237 1.000 19.195 182 TYR AAA CA 1
ATOM 2753 C C . TYR A 1 188 ? 15.867 31.309 4.742 1.000 20.146 182 TYR AAA C 1
ATOM 2754 O O . TYR A 1 188 ? 16.236 31.128 5.927 1.000 19.810 182 TYR AAA O 1
ATOM 2772 N N . MET A 1 189 ? 15.872 30.306 3.863 1.000 19.531 183 MET AAA N 1
ATOM 2773 C CA . MET A 1 189 ? 16.366 28.943 4.223 1.000 20.733 183 MET AAA CA 1
ATOM 2774 C C . MET A 1 189 ? 17.860 29.016 4.652 1.000 21.996 183 MET AAA C 1
ATOM 2775 O O . MET A 1 189 ? 18.235 28.343 5.626 1.000 21.388 183 MET AAA O 1
ATOM 2789 N N . ASP A 1 190 ? 18.691 29.812 3.960 1.000 22.076 184 ASP AAA N 1
ATOM 2790 C CA . ASP A 1 190 ? 20.113 29.989 4.321 1.000 24.764 184 ASP AAA CA 1
ATOM 2791 C C . ASP A 1 190 ? 20.242 30.451 5.791 1.000 24.322 184 ASP AAA C 1
ATOM 2792 O O . ASP A 1 190 ? 21.129 29.944 6.522 1.000 24.045 184 ASP AAA O 1
ATOM 2801 N N . CYS A 1 191 ? 19.427 31.419 6.232 1.000 22.057 185 CYS AAA N 1
ATOM 2802 C CA . CYS A 1 191 ? 19.526 31.978 7.595 1.000 21.286 185 CYS AAA CA 1
ATOM 2803 C C . CYS A 1 191 ? 19.147 30.914 8.635 1.000 20.457 185 CYS AAA C 1
ATOM 2804 O O . CYS A 1 191 ? 19.737 30.879 9.719 1.000 21.331 185 CYS AAA O 1
ATOM 2812 N N . GLU A 1 192 ? 18.177 30.071 8.315 1.000 19.655 186 GLU AAA N 1
ATOM 2813 C CA . GLU A 1 192 ? 17.690 29.005 9.212 1.000 19.206 186 GLU AAA CA 1
ATOM 2814 C C . GLU A 1 192 ? 18.814 27.937 9.365 1.000 20.335 186 GLU AAA C 1
ATOM 2815 O O . GLU A 1 192 ? 19.160 27.542 10.489 1.000 22.120 186 GLU AAA O 1
ATOM 2827 N N . LEU A 1 193 ? 19.356 27.460 8.239 1.000 21.195 187 LEU AAA N 1
ATOM 2828 C CA . LEU A 1 193 ? 20.406 26.401 8.223 1.000 24.831 187 LEU AAA CA 1
ATOM 2829 C C . LEU A 1 193 ? 21.712 26.887 8.868 1.000 24.327 187 LEU AAA C 1
ATOM 2830 O O . LEU A 1 193 ? 22.345 26.060 9.570 1.000 28.161 187 LEU AAA O 1
ATOM 2846 N N . LYS A 1 194 ? 22.076 28.159 8.724 1.000 20.951 188 LYS AAA N 1
ATOM 2847 C CA . LYS A 1 194 ? 23.303 28.699 9.380 1.000 26.222 188 LYS AAA CA 1
ATOM 2848 C C . LYS A 1 194 ? 23.127 28.553 10.900 1.000 23.004 188 LYS AAA C 1
ATOM 2849 O O . LYS A 1 194 ? 24.117 28.253 11.603 1.000 27.322 188 LYS AAA O 1
ATOM 2868 N N . LEU A 1 195 ? 21.926 28.850 11.447 1.000 22.325 189 LEU AAA N 1
ATOM 2869 C CA . LEU A 1 195 ? 21.739 28.743 12.910 1.000 22.047 189 LEU AAA CA 1
ATOM 2870 C C . LEU A 1 195 ? 21.881 27.267 13.328 1.000 22.371 189 LEU AAA C 1
ATOM 2871 O O . LEU A 1 195 ? 22.552 26.997 14.320 1.000 22.267 189 LEU AAA O 1
ATOM 2887 N N . SER A 1 196 ? 21.265 26.318 12.623 1.000 22.250 190 SER AAA N 1
ATOM 2888 C CA . SER A 1 196 ? 21.342 24.875 13.008 1.000 22.660 190 SER AAA CA 1
ATOM 2889 C C . SER A 1 196 ? 22.814 24.412 12.968 1.000 27.564 190 SER AAA C 1
ATOM 2890 O O . SER A 1 196 ? 23.221 23.649 13.883 1.000 25.128 190 SER AAA O 1
ATOM 2898 N N . GLU A 1 197 ? 23.550 24.853 11.948 1.000 26.292 191 GLU AAA N 1
ATOM 2899 C CA . GLU A 1 197 ? 24.950 24.406 11.760 1.000 28.051 191 GLU AAA CA 1
ATOM 2900 C C . GLU A 1 197 ? 25.796 24.959 12.908 1.000 27.611 191 GLU AAA C 1
ATOM 2901 O O . GLU A 1 197 ? 26.639 24.199 13.414 1.000 32.140 191 GLU AAA O 1
ATOM 2913 N N . SER A 1 198 ? 25.592 26.216 13.327 1.000 24.807 192 SER AAA N 1
ATOM 2914 C CA . SER A 1 198 ? 26.420 26.837 14.399 1.000 27.397 192 SER AAA CA 1
ATOM 2915 C C . SER A 1 198 ? 26.149 26.147 15.751 1.000 28.846 192 SER AAA C 1
ATOM 2916 O O . SER A 1 198 ? 27.059 25.991 16.575 1.000 30.439 192 SER AAA O 1
ATOM 2924 N N . VAL A 1 199 ? 24.887 25.820 16.027 1.000 26.697 193 VAL AAA N 1
ATOM 2925 C CA . VAL A 1 199 ? 24.483 25.118 17.281 1.000 24.264 193 VAL AAA CA 1
ATOM 2926 C C . VAL A 1 199 ? 25.172 23.755 17.317 1.000 27.797 193 VAL AAA C 1
ATOM 2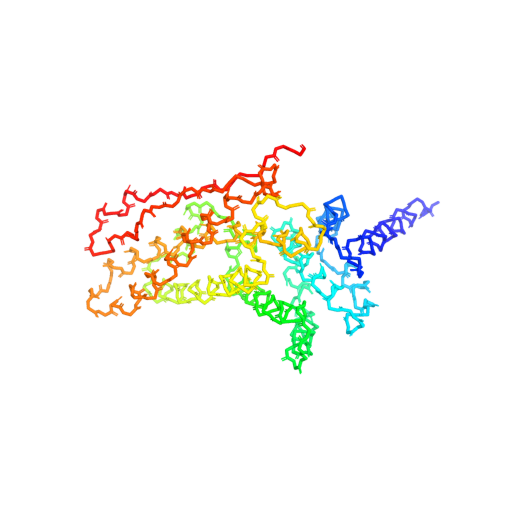927 O O . VAL A 1 199 ? 25.850 23.403 18.313 1.000 28.823 193 VAL AAA O 1
ATOM 2940 N N . PHE A 1 200 ? 25.053 22.989 16.249 1.000 26.799 194 PHE AAA N 1
ATOM 2941 C CA . PHE A 1 200 ? 25.614 21.600 16.192 1.000 27.205 194 PHE AAA CA 1
ATOM 2942 C C . PHE A 1 200 ? 27.143 21.601 16.325 1.000 31.167 194 PHE AAA C 1
ATOM 2943 O O . PHE A 1 200 ? 27.636 20.649 17.026 1.000 30.257 194 PHE AAA O 1
ATOM 2960 N N . ARG A 1 201 ? 27.847 22.631 15.808 1.000 26.082 195 ARG AAA N 1
ATOM 2961 C CA . ARG A 1 201 ? 29.341 22.737 15.890 1.000 33.388 195 ARG AAA CA 1
ATOM 2962 C C . ARG A 1 201 ? 29.835 22.858 17.344 1.000 39.653 195 ARG AAA C 1
ATOM 2963 O O . ARG A 1 201 ? 30.999 22.528 17.604 1.000 44.611 195 ARG AAA O 1
ATOM 2984 N N . GLN A 1 202 ? 28.979 23.332 18.272 1.000 32.497 196 GLN AAA N 1
ATOM 2985 C CA . GLN A 1 202 ? 29.292 23.478 19.729 1.000 33.074 196 GLN AAA CA 1
ATOM 2986 C C . GLN A 1 202 ? 29.031 22.185 20.539 1.000 35.684 196 GLN AAA C 1
ATOM 2987 O O . GLN A 1 202 ? 29.526 22.091 21.699 1.000 40.413 196 GLN AAA O 1
ATOM 3001 N N . LEU A 1 203 ? 28.276 21.236 19.998 1.000 31.849 197 LEU AAA N 1
ATOM 3002 C CA . LEU A 1 203 ? 27.832 19.977 20.644 1.000 61.680 197 LEU AAA CA 1
ATOM 3003 C C . LEU A 1 203 ? 28.493 18.781 19.937 1.000 70.326 197 LEU AAA C 1
ATOM 3004 O O . LEU A 1 203 ? 28.312 18.606 18.724 1.000 89.762 197 LEU AAA O 1
ATOM 3020 N N . ASN A 1 204 ? 29.181 17.939 20.711 1.000 54.697 198 ASN AAA N 1
ATOM 3021 C CA . ASN A 1 204 ? 29.895 16.715 20.250 1.000 47.672 198 ASN AAA CA 1
ATOM 3022 C C . ASN A 1 204 ? 28.941 15.518 20.145 1.000 56.555 198 ASN AAA C 1
ATOM 3023 O O . ASN A 1 204 ? 27.819 15.568 20.668 1.000 52.670 198 ASN AAA O 1
ATOM 3034 N N . THR A 1 205 ? 29.411 14.411 19.574 1.000 58.206 199 THR AAA N 1
ATOM 3035 C CA . THR A 1 205 ? 28.531 13.325 19.068 1.000 69.641 199 THR AAA CA 1
ATOM 3036 C C . THR A 1 205 ? 27.675 12.714 20.202 1.000 72.270 199 THR AAA C 1
ATOM 3037 O O . THR A 1 205 ? 26.528 12.203 19.911 1.000 59.983 199 THR AAA O 1
ATOM 3048 N N . ALA A 1 206 ? 28.148 12.773 21.458 1.000 51.671 200 ALA AAA N 1
ATOM 3049 C CA . ALA A 1 206 ? 27.422 12.175 22.612 1.000 42.632 200 ALA AAA CA 1
ATOM 3050 C C . ALA A 1 206 ? 26.245 13.068 23.029 1.000 41.444 200 ALA AAA C 1
ATOM 3051 O O . ALA A 1 206 ? 25.463 12.684 23.947 1.000 31.483 200 ALA AAA O 1
ATOM 3058 N N . ILE A 1 207 ? 26.079 14.209 22.382 1.000 36.331 201 ILE AAA N 1
ATOM 3059 C CA . ILE A 1 207 ? 24.837 15.053 22.586 1.000 36.286 201 ILE AAA CA 1
ATOM 3060 C C . ILE A 1 207 ? 23.572 14.209 22.281 1.000 44.077 201 ILE AAA C 1
ATOM 3061 O O . ILE A 1 207 ? 22.527 14.430 22.922 1.000 36.641 201 ILE AAA O 1
ATOM 3077 N N . ALA A 1 208 ? 23.644 13.203 21.400 1.000 40.528 202 ALA AAA N 1
ATOM 3078 C CA . ALA A 1 208 ? 22.488 12.340 21.055 1.000 35.835 202 ALA AAA CA 1
ATOM 3079 C C . ALA A 1 208 ? 21.882 11.623 22.269 1.000 37.145 202 ALA AAA C 1
ATOM 3080 O O . ALA A 1 208 ? 20.681 11.291 22.226 1.000 34.531 202 ALA AAA O 1
ATOM 3087 N N . VAL A 1 209 ? 22.694 11.284 23.293 1.000 32.665 203 VAL AAA N 1
ATOM 3088 C CA . VAL A 1 209 ? 22.137 10.622 24.510 1.000 33.435 203 VAL AAA CA 1
ATOM 3089 C C . VAL A 1 209 ? 22.396 11.567 25.702 1.000 43.173 203 VAL AAA C 1
ATOM 3090 O O . VAL A 1 209 ? 22.636 11.095 26.795 1.000 41.430 203 VAL AAA O 1
ATOM 3103 N N . SER A 1 210 ? 22.282 12.885 25.515 1.000 40.696 204 SER AAA N 1
ATOM 3104 C CA . SER A 1 210 ? 22.462 13.824 26.649 1.000 35.826 204 SER AAA CA 1
ATOM 3105 C C . SER A 1 210 ? 21.166 14.571 26.962 1.000 37.356 204 SER AAA C 1
ATOM 3106 O O . SER A 1 210 ? 20.490 14.981 26.037 1.000 38.490 204 SER AAA O 1
ATOM 3114 N N . GLN A 1 211 ? 20.965 14.823 28.249 1.000 27.598 205 GLN AAA N 1
ATOM 3115 C CA . GLN A 1 211 ? 19.894 15.693 28.799 1.000 26.054 205 GLN AAA CA 1
ATOM 3116 C C . GLN A 1 211 ? 20.518 16.858 29.591 1.000 22.932 205 GLN AAA C 1
ATOM 3117 O O . GLN A 1 211 ? 19.840 17.472 30.428 1.000 27.259 205 GLN AAA O 1
ATOM 3131 N N . MET A 1 212 ? 21.783 17.151 29.354 1.000 22.537 206 MET AAA N 1
ATOM 3132 C CA . MET A 1 212 ? 22.512 18.264 30.012 1.000 22.982 206 MET AAA CA 1
ATOM 3133 C C . MET A 1 212 ? 21.743 19.582 29.758 1.000 22.506 206 MET AAA C 1
ATOM 3134 O O . MET A 1 212 ? 21.415 19.883 28.566 1.000 22.029 206 MET AAA O 1
ATOM 3148 N N . SER A 1 213 ? 21.454 20.369 30.797 1.000 21.197 207 SER AAA N 1
ATOM 3149 C CA . SER A 1 213 ? 20.657 21.630 30.726 1.000 21.253 207 SER AAA CA 1
ATOM 3150 C C . SER A 1 213 ? 21.224 22.602 29.680 1.000 21.073 207 SER AAA C 1
ATOM 3151 O O . SER A 1 213 ? 20.432 23.220 28.894 1.000 24.024 207 SER AAA O 1
ATOM 3159 N N . SER A 1 214 ? 22.544 22.784 29.639 1.000 20.654 208 SER AAA N 1
ATOM 3160 C CA . SER A 1 214 ? 23.176 23.704 28.643 1.000 23.156 208 SER AAA CA 1
ATOM 3161 C C . SER A 1 214 ? 22.986 23.181 27.221 1.000 24.129 208 SER AAA C 1
ATOM 3162 O O . SER A 1 214 ? 22.829 24.016 26.270 1.000 25.225 208 SER AAA O 1
ATOM 3170 N N . GLY A 1 215 ? 22.962 21.862 27.029 1.000 22.889 209 GLY AAA N 1
ATOM 3171 C CA . GLY A 1 215 ? 22.640 21.273 25.709 1.000 24.200 209 GLY AAA CA 1
ATOM 3172 C C . GLY A 1 215 ? 21.203 21.543 25.332 1.000 19.411 209 GLY AAA C 1
ATOM 3173 O O . GLY A 1 215 ? 20.923 21.972 24.173 1.000 24.439 209 GLY AAA O 1
ATOM 3177 N N . GLN A 1 216 ? 20.260 21.297 26.247 1.000 21.830 210 GLN AAA N 1
ATOM 3178 C CA . GLN A 1 216 ? 18.818 21.555 25.991 1.000 21.531 210 GLN AAA CA 1
ATOM 3179 C C . GLN A 1 216 ? 18.607 23.047 25.669 1.000 20.490 210 GLN AAA C 1
ATOM 3180 O O . GLN A 1 216 ? 17.783 23.352 24.800 1.000 20.876 210 GLN AAA O 1
ATOM 3194 N N . CYS A 1 217 ? 19.315 23.944 26.352 1.000 19.453 211 CYS AAA N 1
ATOM 3195 C CA . CYS A 1 217 ? 19.168 25.428 26.188 1.000 17.770 211 CYS AAA CA 1
ATOM 3196 C C . CYS A 1 217 ? 19.470 25.755 24.706 1.000 20.220 211 CYS AAA C 1
ATOM 3197 O O . CYS A 1 217 ? 18.736 26.592 24.109 1.000 19.279 211 CYS AAA O 1
ATOM 3205 N N . ARG A 1 218 ? 20.577 25.190 24.158 1.000 20.540 212 ARG AAA N 1
ATOM 3206 C CA . ARG A 1 218 ? 20.973 25.460 22.742 1.000 19.979 212 ARG AAA CA 1
ATOM 3207 C C . ARG A 1 218 ? 20.082 24.684 21.726 1.000 19.319 212 ARG AAA C 1
ATOM 3208 O O . ARG A 1 218 ? 19.887 25.234 20.573 1.000 19.244 212 ARG AAA O 1
ATOM 3229 N N . LEU A 1 219 ? 19.664 23.451 22.021 1.000 20.540 213 LEU AAA N 1
ATOM 3230 C CA . LEU A 1 219 ? 18.831 22.632 21.084 1.000 19.855 213 LEU AAA CA 1
ATOM 3231 C C . LEU A 1 219 ? 17.387 23.141 20.993 1.000 20.081 213 LEU AAA C 1
ATOM 3232 O O . LEU A 1 219 ? 16.811 23.040 19.881 1.000 20.053 213 LEU AAA O 1
ATOM 3248 N N . ALA A 1 220 ? 16.821 23.648 22.069 1.000 19.099 214 ALA AAA N 1
ATOM 3249 C CA . ALA A 1 220 ? 15.346 23.925 22.133 1.000 19.649 214 ALA AAA CA 1
ATOM 3250 C C . ALA A 1 220 ? 14.908 24.835 20.978 1.000 18.911 214 ALA AAA C 1
ATOM 3251 O O . ALA A 1 220 ? 13.862 24.562 20.358 1.000 17.346 214 ALA AAA O 1
ATOM 3258 N N . PRO A 1 221 ? 15.628 25.932 20.618 1.000 17.135 215 PRO AAA N 1
ATOM 3259 C CA . PRO A 1 221 ? 15.169 26.800 19.516 1.000 17.118 215 PRO AAA CA 1
ATOM 3260 C C . PRO A 1 221 ? 15.080 26.071 18.156 1.000 16.298 215 PRO AAA C 1
ATOM 3261 O O . PRO A 1 221 ? 14.319 26.494 17.216 1.000 17.431 215 PRO AAA O 1
ATOM 3272 N N . LEU A 1 222 ? 15.846 24.983 18.000 1.000 16.831 216 LEU AAA N 1
ATOM 3273 C CA . LEU A 1 222 ? 15.834 24.262 16.703 1.000 17.713 216 LEU AAA CA 1
ATOM 3274 C C . LEU A 1 222 ? 14.458 23.566 16.462 1.000 18.564 216 LEU AAA C 1
ATOM 3275 O O . LEU A 1 222 ? 14.176 23.220 15.296 1.000 18.979 216 LEU AAA O 1
ATOM 3291 N N . ILE A 1 223 ? 13.601 23.407 17.467 1.000 17.747 217 ILE AAA N 1
ATOM 3292 C CA . ILE A 1 223 ? 12.190 22.935 17.245 1.000 19.374 217 ILE AAA CA 1
ATOM 3293 C C . ILE A 1 223 ? 11.478 23.967 16.355 1.000 17.866 217 ILE AAA C 1
ATOM 3294 O O . ILE A 1 223 ? 10.715 23.561 15.445 1.000 18.324 217 ILE AAA O 1
ATOM 3310 N N . GLN A 1 224 ? 11.700 25.249 16.604 1.000 16.981 218 GLN AAA N 1
ATOM 3311 C CA . GLN A 1 224 ? 11.101 26.308 15.732 1.000 16.264 218 GLN AAA CA 1
ATOM 3312 C C . GLN A 1 224 ? 11.734 26.292 14.334 1.000 15.806 218 GLN AAA C 1
ATOM 3313 O O . GLN A 1 224 ? 11.035 26.512 13.321 1.000 15.740 218 GLN AAA O 1
ATOM 3327 N N . VAL A 1 225 ? 13.077 26.168 14.291 1.000 15.457 219 VAL AAA N 1
ATOM 3328 C CA . VAL A 1 225 ? 13.831 26.105 13.005 1.000 16.250 219 VAL AAA CA 1
ATOM 3329 C C . VAL A 1 225 ? 13.329 24.927 12.135 1.000 15.852 219 VAL AAA C 1
ATOM 3330 O O . VAL A 1 225 ? 13.115 25.114 10.899 1.000 17.490 219 VAL AAA O 1
ATOM 3343 N N . ILE A 1 226 ? 13.168 23.737 12.712 1.000 18.460 220 ILE AAA N 1
ATOM 3344 C CA . ILE A 1 226 ? 12.689 22.546 11.946 1.000 17.712 220 ILE AAA CA 1
ATOM 3345 C C . ILE A 1 226 ? 11.305 22.841 11.319 1.000 18.232 220 ILE AAA C 1
ATOM 3346 O O . ILE A 1 226 ? 11.100 22.535 10.143 1.000 18.141 220 ILE AAA O 1
ATOM 3362 N N . GLN A 1 227 ? 10.389 23.461 12.072 1.000 17.992 221 GLN AAA N 1
ATOM 3363 C CA . GLN A 1 227 ? 9.048 23.755 11.510 1.000 17.237 221 GLN AAA CA 1
ATOM 3364 C C . GLN A 1 227 ? 9.138 24.768 10.362 1.000 17.117 221 GLN AAA C 1
ATOM 3365 O O . GLN A 1 227 ? 8.473 24.558 9.328 1.000 18.487 221 GLN AAA O 1
ATOM 3379 N N . ASP A 1 228 ? 9.924 25.842 10.519 1.000 15.711 222 ASP AAA N 1
ATOM 3380 C CA . ASP A 1 228 ? 10.070 26.823 9.420 1.000 16.950 222 ASP AAA CA 1
ATOM 3381 C C . ASP A 1 228 ? 10.612 26.078 8.160 1.000 15.567 222 ASP AAA C 1
ATOM 3382 O O . ASP A 1 228 ? 10.174 26.317 7.035 1.000 16.546 222 ASP AAA O 1
ATOM 3391 N N . CYS A 1 229 ? 11.689 25.317 8.328 1.000 16.494 223 CYS AAA N 1
ATOM 3392 C CA . CYS A 1 229 ? 12.435 24.690 7.218 1.000 17.410 223 CYS AAA CA 1
ATOM 3393 C C . CYS A 1 229 ? 11.547 23.702 6.455 1.000 17.750 223 CYS AAA C 1
ATOM 3394 O O . CYS A 1 229 ? 11.647 23.634 5.215 1.000 18.352 223 CYS AAA O 1
ATOM 3402 N N . SER A 1 230 ? 10.726 22.924 7.174 1.000 17.662 224 SER AAA N 1
ATOM 3403 C CA . SER A 1 230 ? 9.804 21.950 6.544 1.000 17.677 224 SER AAA CA 1
ATOM 3404 C C . SER A 1 230 ? 8.883 22.680 5.529 1.000 17.291 224 SER AAA C 1
ATOM 3405 O O . SER A 1 230 ? 8.709 22.253 4.353 1.000 18.912 224 SER AAA O 1
ATOM 3413 N N . HIS A 1 231 ? 8.296 23.805 5.939 1.000 17.688 225 HIS AAA N 1
ATOM 3414 C CA . HIS A 1 231 ? 7.452 24.651 5.049 1.000 17.997 225 HIS AAA CA 1
ATOM 3415 C C . HIS A 1 231 ? 8.271 25.224 3.879 1.000 16.861 225 HIS AAA C 1
ATOM 3416 O O . HIS A 1 231 ? 7.839 25.112 2.704 1.000 16.491 225 HIS AAA O 1
ATOM 3431 N N . LEU A 1 232 ? 9.446 25.828 4.162 1.000 16.398 226 LEU AAA N 1
ATOM 3432 C CA . LEU A 1 232 ? 10.246 26.454 3.091 1.000 16.305 226 LEU AAA CA 1
ATOM 3433 C C . LEU A 1 232 ? 10.649 25.406 2.027 1.000 17.500 226 LEU AAA C 1
ATOM 3434 O O . LEU A 1 232 ? 10.734 25.747 0.833 1.000 17.828 226 LEU AAA O 1
ATOM 3450 N N . TYR A 1 233 ? 10.988 24.184 2.459 1.000 17.134 227 TYR AAA N 1
ATOM 3451 C CA . TYR A 1 233 ? 11.357 23.101 1.514 1.000 17.773 227 TYR AAA CA 1
ATOM 3452 C C . TYR A 1 233 ? 10.195 22.817 0.536 1.000 16.049 227 TYR AAA C 1
ATOM 3453 O O . TYR A 1 233 ? 10.397 22.809 -0.693 1.000 18.599 227 TYR AAA O 1
ATOM 3471 N N . HIS A 1 234 ? 8.967 22.639 1.066 1.000 18.138 228 HIS AAA N 1
ATOM 3472 C CA . HIS A 1 234 ? 7.783 22.353 0.212 1.000 17.976 228 HIS AAA CA 1
ATOM 3473 C C . HIS A 1 234 ? 7.579 23.495 -0.796 1.000 16.921 228 HIS AAA C 1
ATOM 3474 O O . HIS A 1 234 ? 7.383 23.243 -2.015 1.000 17.737 228 HIS AAA O 1
ATOM 3489 N N . TYR A 1 235 ? 7.627 24.750 -0.308 1.000 16.206 229 TYR AAA N 1
ATOM 3490 C CA . TYR A 1 235 ? 7.311 25.927 -1.161 1.000 17.713 229 TYR AAA CA 1
ATOM 3491 C C . TYR A 1 235 ? 8.380 26.092 -2.273 1.000 18.112 229 TYR AAA C 1
ATOM 3492 O O . TYR A 1 235 ? 8.041 26.356 -3.453 1.000 18.092 229 TYR AAA O 1
ATOM 3510 N N . THR A 1 236 ? 9.667 25.900 -1.917 1.000 18.370 230 THR AAA N 1
ATOM 3511 C CA . THR A 1 236 ? 10.776 26.058 -2.890 1.000 18.395 230 THR AAA CA 1
ATOM 3512 C C . THR A 1 236 ? 10.732 24.938 -3.946 1.000 17.757 230 THR AAA C 1
ATOM 3513 O O . THR A 1 236 ? 11.015 25.250 -5.133 1.000 19.512 230 THR AAA O 1
ATOM 3532 N N . VAL A 1 237 ? 10.404 23.687 -3.581 1.000 17.514 231 VAL AAA N 1
ATOM 3533 C CA . VAL A 1 237 ? 10.193 22.621 -4.581 1.000 18.380 231 VAL AAA CA 1
ATOM 3534 C C . VAL A 1 237 ? 9.096 23.061 -5.588 1.000 18.671 231 VAL AAA C 1
ATOM 3535 O O . VAL A 1 237 ? 9.319 22.969 -6.844 1.000 19.243 231 VAL AAA O 1
ATOM 3548 N N . LYS A 1 238 ? 7.944 23.523 -5.089 1.000 18.120 232 LYS AAA N 1
ATOM 3549 C CA . LYS A 1 238 ? 6.832 23.894 -6.009 1.000 20.724 232 LYS AAA CA 1
ATOM 3550 C C . LYS A 1 238 ? 7.221 25.095 -6.899 1.000 18.430 232 LYS AAA C 1
ATOM 3551 O O . LYS A 1 238 ? 6.955 25.049 -8.169 1.000 20.761 232 LYS AAA O 1
ATOM 3570 N N . LEU A 1 239 ? 7.903 26.112 -6.331 1.000 17.527 233 LEU AAA N 1
ATOM 3571 C CA . LEU A 1 239 ? 8.295 27.302 -7.131 1.000 18.208 233 LEU AAA CA 1
ATOM 3572 C C . LEU A 1 239 ? 9.340 26.912 -8.199 1.000 19.711 233 LEU AAA C 1
ATOM 3573 O O . LEU A 1 239 ? 9.293 27.463 -9.327 1.000 18.934 233 LEU AAA O 1
ATOM 3589 N N . MET A 1 240 ? 10.283 26.007 -7.853 1.000 17.588 234 MET AAA N 1
ATOM 3590 C CA . MET A 1 240 ? 11.325 25.512 -8.794 1.000 17.100 234 MET AAA CA 1
ATOM 3591 C C . MET A 1 240 ? 10.697 24.742 -9.980 1.000 18.454 234 MET AAA C 1
ATOM 3592 O O . MET A 1 240 ? 11.044 25.012 -11.154 1.000 20.789 234 MET AAA O 1
ATOM 3606 N N . PHE A 1 241 ? 9.675 23.937 -9.755 1.000 19.644 235 PHE AAA N 1
ATOM 3607 C CA . PHE A 1 241 ? 8.968 23.296 -10.908 1.000 19.942 235 PHE AAA CA 1
ATOM 3608 C C . PHE A 1 241 ? 8.210 24.361 -11.743 1.000 20.627 235 PHE AAA C 1
ATOM 3609 O O . PHE A 1 241 ? 8.196 24.293 -12.991 1.000 22.061 235 PHE AAA O 1
ATOM 3626 N N . LYS A 1 242 ? 7.614 25.371 -11.109 1.000 20.732 236 LYS AAA N 1
ATOM 3627 C CA . LYS A 1 242 ? 6.924 26.455 -11.882 1.000 21.714 236 LYS AAA CA 1
ATOM 3628 C C . LYS A 1 242 ? 7.952 27.216 -12.754 1.000 22.754 236 LYS AAA C 1
ATOM 3629 O O . LYS A 1 242 ? 7.639 27.500 -13.954 1.000 25.468 236 LYS AAA O 1
ATOM 3648 N N . LEU A 1 243 ? 9.184 27.484 -12.252 1.000 22.544 237 LEU AAA N 1
ATOM 3649 C CA . LEU A 1 243 ? 10.183 28.222 -13.078 1.000 21.075 237 LEU AAA CA 1
ATOM 3650 C C . LEU A 1 243 ? 10.585 27.326 -14.282 1.000 22.536 237 LEU AAA C 1
ATOM 3651 O O . LEU A 1 243 ? 10.789 27.857 -15.413 1.000 25.172 237 LEU AAA O 1
ATOM 3667 N N . HIS A 1 244 ? 10.795 26.023 -14.066 1.000 21.401 238 HIS AAA N 1
ATOM 3668 C CA . HIS A 1 244 ? 11.248 25.102 -15.146 1.000 24.018 238 HIS AAA CA 1
ATOM 3669 C C . HIS A 1 244 ? 10.192 24.974 -16.256 1.000 26.164 238 HIS AAA C 1
ATOM 3670 O O . HIS A 1 244 ? 10.560 24.544 -17.336 1.000 29.601 238 HIS AAA O 1
ATOM 3685 N N . SER A 1 245 ? 8.930 25.340 -16.012 1.000 26.133 239 SER AAA N 1
ATOM 3686 C CA . SER A 1 245 ? 7.887 25.302 -17.066 1.000 25.352 239 SER AAA CA 1
ATOM 3687 C C . SER A 1 245 ? 7.833 26.595 -17.896 1.000 30.744 239 SER AAA C 1
ATOM 3688 O O . SER A 1 245 ? 7.149 26.554 -18.937 1.000 36.144 239 SER AAA O 1
ATOM 3701 N N . CYS A 1 246 ? 8.523 27.689 -17.511 1.000 27.641 240 CYS AAA N 1
ATOM 3702 C CA . CYS A 1 246 ? 8.394 28.984 -18.252 1.000 33.280 240 CYS AAA CA 1
ATOM 3703 C C . CYS A 1 246 ? 9.742 29.578 -18.638 1.000 30.398 240 CYS AAA C 1
ATOM 3704 O O . CYS A 1 246 ? 9.710 30.638 -19.267 1.000 33.736 240 CYS AAA O 1
ATOM 3717 N N . LEU A 1 247 ? 10.866 28.951 -18.271 1.000 27.547 241 LEU AAA N 1
ATOM 3718 C CA . LEU A 1 247 ? 12.232 29.450 -18.625 1.000 28.493 241 LEU AAA CA 1
ATOM 3719 C C . LEU A 1 247 ? 13.058 28.308 -19.215 1.000 27.813 241 LEU AAA C 1
ATOM 3720 O O . LEU A 1 247 ? 12.862 27.135 -18.846 1.000 30.080 241 LEU AAA O 1
ATOM 3736 N N . PRO A 1 248 ? 14.048 28.610 -20.107 1.000 28.194 242 PRO AAA N 1
ATOM 3737 C CA . PRO A 1 248 ? 14.903 27.555 -20.642 1.000 29.337 242 PRO AAA CA 1
ATOM 3738 C C . PRO A 1 248 ? 15.744 26.886 -19.542 1.000 27.602 242 PRO AAA C 1
ATOM 3739 O O . PRO A 1 248 ? 16.219 27.590 -18.629 1.000 27.907 242 PRO AAA O 1
ATOM 3750 N N . ALA A 1 249 ? 15.945 25.572 -19.659 1.000 28.616 243 ALA AAA N 1
ATOM 3751 C CA . ALA A 1 249 ? 16.675 24.747 -18.670 1.000 28.984 243 ALA AAA CA 1
ATOM 3752 C C . ALA A 1 249 ? 18.100 25.320 -18.472 1.000 30.713 243 ALA AAA C 1
ATOM 3753 O O . ALA A 1 249 ? 18.548 25.372 -17.307 1.000 26.856 243 ALA AAA O 1
ATOM 3760 N N . ASP A 1 250 ? 18.772 25.773 -19.525 1.000 27.999 244 ASP AAA N 1
ATOM 3761 C CA . ASP A 1 250 ? 20.160 26.295 -19.382 1.000 29.779 244 ASP AAA CA 1
ATOM 3762 C C . ASP A 1 250 ? 20.221 27.640 -18.614 1.000 34.607 244 ASP AAA C 1
ATOM 3763 O O . ASP A 1 250 ? 21.292 27.961 -18.078 1.000 41.790 244 ASP AAA O 1
ATOM 3772 N N . THR A 1 251 ? 19.144 28.419 -18.477 1.000 27.320 245 THR AAA N 1
ATOM 3773 C CA . THR A 1 251 ? 19.152 29.681 -17.677 1.000 23.988 245 THR AAA CA 1
ATOM 3774 C C . THR A 1 251 ? 19.006 29.372 -16.174 1.000 25.307 245 THR AAA C 1
ATOM 3775 O O . THR A 1 251 ? 19.227 30.295 -15.378 1.000 26.352 245 THR AAA O 1
ATOM 3786 N N . LEU A 1 252 ? 18.609 28.141 -15.801 1.000 24.809 246 LEU AAA N 1
ATOM 3787 C CA . LEU A 1 252 ? 18.281 27.768 -14.387 1.000 25.043 246 LEU AAA CA 1
ATOM 3788 C C . LEU A 1 252 ? 19.348 26.884 -13.727 1.000 23.312 246 LEU AAA C 1
ATOM 3789 O O . LEU A 1 252 ? 19.124 26.420 -12.582 1.000 22.379 246 LEU AAA O 1
ATOM 3805 N N . GLN A 1 253 ? 20.549 26.750 -14.331 1.000 25.012 247 GLN AAA N 1
ATOM 3806 C CA . GLN A 1 253 ? 21.588 25.914 -13.684 1.000 25.980 247 GLN AAA CA 1
ATOM 3807 C C . GLN A 1 253 ? 21.989 26.498 -12.328 1.000 21.052 247 GLN AAA C 1
ATOM 3808 O O . GLN A 1 253 ? 22.175 25.707 -11.356 1.000 24.628 247 GLN AAA O 1
ATOM 3822 N N . GLY A 1 254 ? 22.166 27.824 -12.215 1.000 24.258 248 GLY AAA N 1
ATOM 3823 C CA . GLY A 1 254 ? 22.572 28.368 -10.910 1.000 26.499 248 GLY AAA CA 1
ATOM 3824 C C . GLY A 1 254 ? 21.521 28.117 -9.835 1.000 25.817 248 GLY AAA C 1
ATOM 3825 O O . GLY A 1 254 ? 21.878 27.820 -8.683 1.000 24.650 248 GLY AAA O 1
ATOM 3829 N N . HIS A 1 255 ? 20.242 28.262 -10.198 1.000 23.736 249 HIS AAA N 1
ATOM 3830 C CA . HIS A 1 255 ? 19.126 27.939 -9.273 1.000 20.928 249 HIS AAA CA 1
ATOM 3831 C C . HIS A 1 255 ? 19.160 26.460 -8.862 1.000 18.349 249 HIS AAA C 1
ATOM 3832 O O . HIS A 1 255 ? 18.946 26.148 -7.646 1.000 22.862 249 HIS AAA O 1
ATOM 3847 N N . ARG A 1 256 ? 19.339 25.528 -9.814 1.000 22.851 250 ARG AAA N 1
ATOM 3848 C CA . ARG A 1 256 ? 19.481 24.085 -9.443 1.000 20.151 250 ARG AAA CA 1
ATOM 3849 C C . ARG A 1 256 ? 20.692 23.872 -8.510 1.000 21.494 250 ARG AAA C 1
ATOM 3850 O O . ARG A 1 256 ? 20.570 23.059 -7.557 1.000 24.325 250 ARG AAA O 1
ATOM 3871 N N . ASP A 1 257 ? 21.835 24.519 -8.803 1.000 25.730 251 ASP AAA N 1
ATOM 3872 C CA . ASP A 1 257 ? 23.036 24.385 -7.943 1.000 26.285 251 ASP AAA CA 1
ATOM 3873 C C . ASP A 1 257 ? 22.737 24.883 -6.501 1.000 23.239 251 ASP AAA C 1
ATOM 3874 O O . ASP A 1 257 ? 23.101 24.163 -5.503 1.000 27.960 251 ASP AAA O 1
ATOM 3883 N N . ARG A 1 258 ? 22.022 26.015 -6.360 1.000 26.560 252 ARG AAA N 1
ATOM 3884 C CA . ARG A 1 258 ? 21.682 26.570 -5.023 1.000 25.860 252 ARG AAA CA 1
ATOM 3885 C C . ARG A 1 258 ? 20.755 25.572 -4.296 1.000 26.097 252 ARG AAA C 1
ATOM 3886 O O . ARG A 1 258 ? 20.986 25.267 -3.069 1.000 27.391 252 ARG AAA O 1
ATOM 3907 N N . PHE A 1 259 ? 19.715 25.079 -4.986 1.000 26.010 253 PHE AAA N 1
ATOM 3908 C CA . PHE A 1 259 ? 18.766 24.113 -4.370 1.000 25.885 253 PHE AAA CA 1
ATOM 3909 C C . PHE A 1 259 ? 19.506 22.847 -3.895 1.000 23.906 253 PHE AAA C 1
ATOM 3910 O O . PHE A 1 259 ? 19.213 22.317 -2.791 1.000 25.350 253 PHE AAA O 1
ATOM 3927 N N . HIS A 1 260 ? 20.445 22.331 -4.708 1.000 27.658 254 HIS AAA N 1
ATOM 3928 C CA . HIS A 1 260 ? 21.122 21.040 -4.392 1.000 28.807 254 HIS AAA CA 1
ATOM 3929 C C . HIS A 1 260 ? 21.944 21.201 -3.096 1.000 23.737 254 HIS AAA C 1
ATOM 3930 O O . HIS A 1 260 ? 21.853 20.325 -2.213 1.000 28.261 254 HIS AAA O 1
ATOM 3945 N N . GLU A 1 261 ? 22.681 22.305 -2.949 1.000 28.787 255 GLU AAA N 1
ATOM 3946 C CA . GLU A 1 261 ? 23.488 22.584 -1.736 1.000 30.048 255 GLU AAA CA 1
ATOM 3947 C C . GLU A 1 261 ? 22.575 22.741 -0.497 1.000 29.207 255 GLU AAA C 1
ATOM 3948 O O . GLU A 1 261 ? 22.856 22.097 0.559 1.000 30.041 255 GLU AAA O 1
ATOM 3960 N N . GLN A 1 262 ? 21.484 23.517 -0.618 1.000 30.846 256 GLN AAA N 1
ATOM 3961 C CA . GLN A 1 262 ? 20.506 23.587 0.506 1.000 27.942 256 GLN AAA CA 1
ATOM 3962 C C . GLN A 1 262 ? 19.904 22.235 0.852 1.000 26.648 256 GLN AAA C 1
ATOM 3963 O O . GLN A 1 262 ? 19.743 21.956 2.064 1.000 28.170 256 GLN AAA O 1
ATOM 3977 N N . PHE A 1 263 ? 19.529 21.432 -0.142 1.000 27.215 257 PHE AAA N 1
ATOM 3978 C CA . PHE A 1 263 ? 18.868 20.120 0.112 1.000 26.369 257 PHE AAA CA 1
ATOM 3979 C C . PHE A 1 263 ? 19.777 19.216 0.969 1.000 23.676 257 PHE AAA C 1
ATOM 3980 O O . PHE A 1 263 ? 19.349 18.564 1.946 1.000 26.849 257 PHE AAA O 1
ATOM 3997 N N . HIS A 1 264 ? 21.046 19.086 0.592 1.000 30.387 258 HIS AAA N 1
ATOM 3998 C CA . HIS A 1 264 ? 21.999 18.220 1.353 1.000 30.287 258 HIS AAA CA 1
ATOM 3999 C C . HIS A 1 264 ? 22.217 18.735 2.784 1.000 28.010 258 HIS AAA C 1
ATOM 4000 O O . HIS A 1 264 ? 22.221 17.868 3.719 1.000 27.454 258 HIS AAA O 1
ATOM 4015 N N . SER A 1 265 ? 22.290 20.063 2.996 1.000 28.434 259 SER AAA N 1
ATOM 4016 C CA . SER A 1 265 ? 22.359 20.670 4.360 1.000 28.533 259 SER AAA CA 1
ATOM 4017 C C . SER A 1 265 ? 21.093 20.355 5.176 1.000 27.914 259 SER AAA C 1
ATOM 4018 O O . SER A 1 265 ? 21.224 19.992 6.372 1.000 26.638 259 SER AAA O 1
ATOM 4026 N N . LEU A 1 266 ? 19.911 20.492 4.554 1.000 26.855 260 LEU AAA N 1
ATOM 4027 C CA . LEU A 1 266 ? 18.608 20.237 5.221 1.000 24.786 260 LEU AAA CA 1
ATOM 4028 C C . LEU A 1 266 ? 18.477 18.751 5.604 1.000 24.742 260 LEU AAA C 1
ATOM 4029 O O . LEU A 1 266 ? 18.055 18.449 6.733 1.000 23.917 260 LEU AAA O 1
ATOM 4045 N N . ARG A 1 267 ? 18.818 17.829 4.696 1.000 25.689 261 ARG AAA N 1
ATOM 4046 C CA . ARG A 1 267 ? 18.718 16.372 4.932 1.000 30.068 261 ARG AAA CA 1
ATOM 4047 C C . ARG A 1 267 ? 19.621 15.991 6.117 1.000 27.119 261 ARG AAA C 1
ATOM 4048 O O . ARG A 1 267 ? 19.168 15.229 7.001 1.000 30.372 261 ARG AAA O 1
ATOM 4087 N N . ASN A 1 268 ? 20.829 16.547 6.158 1.000 27.044 262 ASN AAA N 1
ATOM 4088 C CA . ASN A 1 268 ? 21.844 16.231 7.207 1.000 30.930 262 ASN AAA CA 1
ATOM 4089 C C . ASN A 1 268 ? 21.341 16.795 8.555 1.000 28.686 262 ASN AAA C 1
ATOM 4090 O O . ASN A 1 268 ? 21.441 16.093 9.579 1.000 29.834 262 ASN AAA O 1
ATOM 4101 N N . PHE A 1 269 ? 20.746 17.996 8.550 1.000 27.538 263 PHE AAA N 1
ATOM 4102 C CA . PHE A 1 269 ? 20.143 18.607 9.777 1.000 26.315 263 PHE AAA CA 1
ATOM 4103 C C . PHE A 1 269 ? 19.007 17.720 10.327 1.000 25.656 263 PHE AAA C 1
ATOM 4104 O O . PHE A 1 269 ? 19.014 17.361 11.520 1.000 24.407 263 PHE AAA O 1
ATOM 4121 N N . PHE A 1 270 ? 18.021 17.368 9.494 1.000 24.044 264 PHE AAA N 1
ATOM 4122 C CA . PHE A 1 270 ? 16.844 16.569 9.945 1.000 25.126 264 PHE AAA CA 1
ATOM 4123 C C . PHE A 1 270 ? 17.313 15.192 10.453 1.000 26.128 264 PHE AAA C 1
ATOM 4124 O O . PHE A 1 270 ? 16.774 14.711 11.494 1.000 26.307 264 PHE AAA O 1
ATOM 4141 N N . ARG A 1 271 ? 18.271 14.556 9.761 1.000 29.025 265 ARG AAA N 1
ATOM 4142 C CA . ARG A 1 271 ? 18.761 13.209 10.177 1.000 32.132 265 ARG AAA CA 1
ATOM 4143 C C . ARG A 1 271 ? 19.435 13.301 11.549 1.000 30.166 265 ARG AAA C 1
ATOM 4144 O O . ARG A 1 271 ? 19.091 12.500 12.459 1.000 35.484 265 ARG AAA O 1
ATOM 4165 N N . ARG A 1 272 ? 20.356 14.238 11.727 1.000 30.457 266 ARG AAA N 1
ATOM 4166 C CA . ARG A 1 272 ? 21.078 14.407 13.029 1.000 31.635 266 ARG AAA CA 1
ATOM 4167 C C . ARG A 1 272 ? 20.073 14.766 14.155 1.000 30.399 266 ARG AAA C 1
ATOM 4168 O O . ARG A 1 272 ? 20.135 14.146 15.276 1.000 33.284 266 ARG AAA O 1
ATOM 4189 N N . ALA A 1 273 ? 19.133 15.688 13.897 1.000 30.400 267 ALA AAA N 1
ATOM 4190 C CA . ALA A 1 273 ? 18.140 16.084 14.922 1.000 28.302 267 ALA AAA CA 1
ATOM 4191 C C . ALA A 1 273 ? 17.277 14.862 15.315 1.000 29.560 267 ALA AAA C 1
ATOM 4192 O O . ALA A 1 273 ? 16.975 14.711 16.530 1.000 32.169 267 ALA AAA O 1
ATOM 4199 N N . SER A 1 274 ? 16.958 13.978 14.362 1.000 27.602 268 SER AAA N 1
ATOM 4200 C CA . SER A 1 274 ? 16.134 12.749 14.578 1.000 35.595 268 SER AAA CA 1
ATOM 4201 C C . SER A 1 274 ? 16.829 11.809 15.564 1.000 31.675 268 SER AAA C 1
ATOM 4202 O O . SER A 1 274 ? 16.118 11.052 16.222 1.000 35.402 268 SER AAA O 1
ATOM 4210 N N . ASP A 1 275 ? 18.138 11.974 15.737 1.000 34.610 269 ASP AAA N 1
ATOM 4211 C CA . ASP A 1 275 ? 18.946 11.083 16.628 1.000 43.113 269 ASP AAA CA 1
ATOM 4212 C C . ASP A 1 275 ? 19.015 11.652 18.058 1.000 40.654 269 ASP AAA C 1
ATOM 4213 O O . ASP A 1 275 ? 19.500 10.923 18.918 1.000 46.067 269 ASP AAA O 1
ATOM 4222 N N . MET A 1 276 ? 18.555 12.884 18.334 1.000 38.774 270 MET AAA N 1
ATOM 4223 C CA . MET A 1 276 ? 18.666 13.509 19.692 1.000 37.815 270 MET AAA CA 1
ATOM 4224 C C . MET A 1 276 ? 17.629 12.896 20.656 1.000 38.281 270 MET AAA C 1
ATOM 4225 O O . MET A 1 276 ? 16.403 13.063 20.407 1.000 34.257 270 MET AAA O 1
ATOM 4239 N N . LEU A 1 277 ? 18.060 12.308 21.792 1.000 34.603 271 LEU AAA N 1
ATOM 4240 C CA . LEU A 1 277 ? 17.139 11.907 22.903 1.000 32.308 271 LEU AAA CA 1
ATOM 4241 C C . LEU A 1 277 ? 16.255 13.105 23.293 1.000 31.203 271 LEU AAA C 1
ATOM 4242 O O . LEU A 1 277 ? 15.050 12.891 23.562 1.000 32.637 271 LEU AAA O 1
ATOM 4258 N N . TYR A 1 278 ? 16.821 14.308 23.413 1.000 29.737 272 TYR AAA N 1
ATOM 4259 C CA . TYR A 1 278 ? 16.053 15.514 23.893 1.000 29.682 272 TYR AAA CA 1
ATOM 4260 C C . TYR A 1 278 ? 14.797 15.732 23.049 1.000 30.220 272 TYR AAA C 1
ATOM 4261 O O . TYR A 1 278 ? 13.721 16.119 23.597 1.000 27.835 272 TYR AAA O 1
ATOM 4279 N N . PHE A 1 279 ? 14.902 15.497 21.745 1.000 28.282 273 PHE AAA N 1
ATOM 4280 C CA . PHE A 1 279 ? 13.777 15.738 20.798 1.000 28.552 273 PHE AAA CA 1
ATOM 4281 C C . PHE A 1 279 ? 12.762 14.595 20.774 1.000 34.009 273 PHE AAA C 1
ATOM 4282 O O . PHE A 1 279 ? 11.710 14.764 20.152 1.000 28.451 273 PHE AAA O 1
ATOM 4299 N N . LYS A 1 280 ? 13.033 13.420 21.352 1.000 36.843 274 LYS AAA N 1
ATOM 4300 C CA . LYS A 1 280 ? 12.142 12.239 21.118 1.000 34.255 274 LYS AAA CA 1
ATOM 4301 C C . LYS A 1 280 ? 10.698 12.530 21.553 1.000 34.903 274 LYS AAA C 1
ATOM 4302 O O . LYS A 1 280 ? 9.783 12.149 20.802 1.000 34.425 274 LYS AAA O 1
ATOM 4321 N N . ARG A 1 281 ? 10.482 13.211 22.696 1.000 32.382 275 ARG AAA N 1
ATOM 4322 C CA . ARG A 1 281 ? 9.106 13.453 23.246 1.000 35.199 275 ARG AAA CA 1
ATOM 4323 C C . ARG A 1 281 ? 8.543 14.826 22.820 1.000 30.610 275 ARG AAA C 1
ATOM 4324 O O . ARG A 1 281 ? 7.364 15.106 23.142 1.000 33.729 275 ARG AAA O 1
ATOM 4345 N N . LEU A 1 282 ? 9.311 15.630 22.089 1.000 27.723 276 LEU AAA N 1
ATOM 4346 C CA . LEU A 1 282 ? 9.009 17.063 21.783 1.000 26.519 276 LEU AAA CA 1
ATOM 4347 C C . LEU A 1 282 ? 8.670 17.298 20.298 1.000 27.060 276 LEU AAA C 1
ATOM 4348 O O . LEU A 1 282 ? 7.986 18.323 20.008 1.000 25.759 276 LEU AAA O 1
ATOM 4364 N N . ILE A 1 283 ? 9.117 16.449 19.355 1.000 25.590 277 ILE AAA N 1
ATOM 4365 C CA . ILE A 1 283 ? 8.877 16.707 17.903 1.000 24.101 277 ILE AAA CA 1
ATOM 4366 C C . ILE A 1 283 ? 9.096 15.408 17.112 1.000 26.235 277 ILE AAA C 1
ATOM 4367 O O . ILE A 1 283 ? 10.072 14.709 17.369 1.000 29.478 277 ILE AAA O 1
ATOM 4383 N N . GLN A 1 284 ? 8.192 15.142 16.166 1.000 25.219 278 GLN AAA N 1
ATOM 4384 C CA . GLN A 1 284 ? 8.260 14.065 15.145 1.000 24.833 278 GLN AAA CA 1
ATOM 4385 C C . GLN A 1 284 ? 8.738 14.683 13.825 1.000 25.021 278 GLN AAA C 1
ATOM 4386 O O . GLN A 1 284 ? 8.005 15.504 13.221 1.000 27.395 278 GLN AAA O 1
ATOM 4400 N N . ILE A 1 285 ? 9.989 14.382 13.473 1.000 24.789 279 ILE AAA N 1
ATOM 4401 C CA . ILE A 1 285 ? 10.703 15.020 12.327 1.000 27.003 279 ILE AAA CA 1
ATOM 4402 C C . ILE A 1 285 ? 10.485 14.163 11.082 1.000 29.242 279 ILE AAA C 1
ATOM 4403 O O . ILE A 1 285 ? 10.727 12.950 11.104 1.000 30.408 279 ILE AAA O 1
ATOM 4419 N N . PRO A 1 286 ? 10.011 14.741 9.956 1.000 31.244 280 PRO AAA N 1
ATOM 4420 C CA . PRO A 1 286 ? 9.797 13.958 8.739 1.000 33.385 280 PRO AAA CA 1
ATOM 4421 C C . PRO A 1 286 ? 11.098 13.475 8.047 1.000 33.963 280 PRO AAA C 1
ATOM 4422 O O . PRO A 1 286 ? 12.169 14.065 8.207 1.000 35.258 280 PRO AAA O 1
ATOM 4433 N N . ARG A 1 287 ? 10.974 12.341 7.362 1.000 39.235 281 ARG AAA N 1
ATOM 4434 C CA . ARG A 1 287 ? 12.002 11.736 6.484 1.000 41.874 281 ARG AAA CA 1
ATOM 4435 C C . ARG A 1 287 ? 11.985 12.468 5.140 1.000 34.791 281 ARG AAA C 1
ATOM 4436 O O . ARG A 1 287 ? 10.887 12.631 4.534 1.000 49.435 281 ARG AAA O 1
ATOM 4475 N N . LEU A 1 288 ? 13.153 12.881 4.675 1.000 35.255 282 LEU AAA N 1
ATOM 4476 C CA . LEU A 1 288 ? 13.319 13.492 3.339 1.000 32.574 282 LEU AAA CA 1
ATOM 4477 C C . LEU A 1 288 ? 13.843 12.446 2.378 1.000 32.133 282 LEU AAA C 1
ATOM 4478 O O . LEU A 1 288 ? 14.403 11.423 2.796 1.000 41.696 282 LEU AAA O 1
ATOM 4494 N N . PRO A 1 289 ? 13.694 12.671 1.062 1.000 33.175 283 PRO AAA N 1
ATOM 4495 C CA . PRO A 1 289 ? 14.219 11.733 0.078 1.000 34.832 283 PRO AAA CA 1
ATOM 4496 C C . PRO A 1 289 ? 15.750 11.682 0.105 1.000 38.032 283 PRO AAA C 1
ATOM 4497 O O . PRO A 1 289 ? 16.385 12.538 0.676 1.000 35.123 283 PRO AAA O 1
ATOM 4508 N N . GLU A 1 290 ? 16.313 10.663 -0.537 1.000 43.171 284 GLU AAA N 1
ATOM 4509 C CA . GLU A 1 290 ? 17.784 10.409 -0.541 1.000 50.275 284 GLU AAA CA 1
ATOM 4510 C C . GLU A 1 290 ? 18.477 11.554 -1.302 1.000 38.390 284 GLU AAA C 1
ATOM 4511 O O . GLU A 1 290 ? 19.559 11.974 -0.899 1.000 46.554 284 GLU AAA O 1
ATOM 4523 N N . GLY A 1 291 ? 17.857 12.051 -2.368 1.000 35.246 285 GLY AAA N 1
ATOM 4524 C CA . GLY A 1 291 ? 18.350 13.204 -3.149 1.000 36.150 285 GLY AAA CA 1
ATOM 4525 C C . GLY A 1 291 ? 17.237 14.142 -3.614 1.000 34.104 285 GLY AAA C 1
ATOM 4526 O O . GLY A 1 291 ? 16.031 13.854 -3.482 1.000 34.328 285 GLY AAA O 1
ATOM 4530 N N . PRO A 1 292 ? 17.634 15.293 -4.202 1.000 31.824 286 PRO AAA N 1
ATOM 4531 C CA . PRO A 1 292 ? 16.672 16.314 -4.640 1.000 34.963 286 PRO AAA CA 1
ATOM 4532 C C . PRO A 1 292 ? 15.847 15.884 -5.853 1.000 27.998 286 PRO AAA C 1
ATOM 4533 O O . PRO A 1 292 ? 16.247 15.003 -6.621 1.000 30.462 286 PRO AAA O 1
ATOM 4544 N N . PRO A 1 293 ? 14.673 16.523 -6.098 1.000 28.677 287 PRO AAA N 1
ATOM 4545 C CA . PRO A 1 293 ? 13.824 16.166 -7.234 1.000 29.609 287 PRO AAA CA 1
ATOM 4546 C C . PRO A 1 293 ? 14.532 16.541 -8.541 1.000 28.888 287 PRO AAA C 1
ATOM 4547 O O . PRO A 1 293 ? 15.287 17.515 -8.535 1.000 31.181 287 PRO AAA O 1
ATOM 455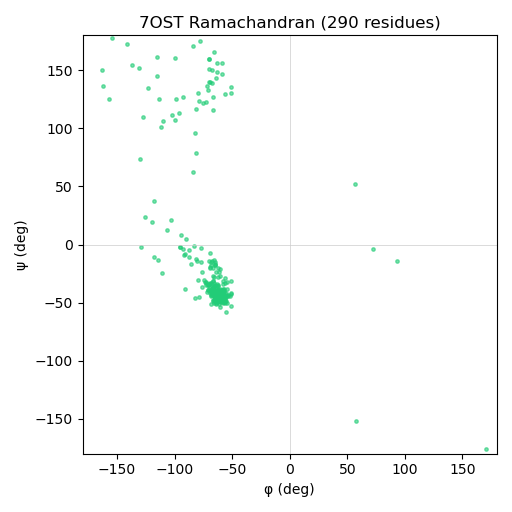8 N N . ASN A 1 294 ? 14.263 15.812 -9.629 1.000 29.986 288 ASN AAA N 1
ATOM 4559 C CA . ASN A 1 294 ? 14.784 16.165 -10.973 1.000 31.211 288 ASN AAA CA 1
ATOM 4560 C C . ASN A 1 294 ? 13.882 17.225 -11.606 1.000 24.464 288 ASN AAA C 1
ATOM 4561 O O . ASN A 1 294 ? 12.885 16.860 -12.275 1.000 28.571 288 ASN AAA O 1
ATOM 4572 N N . PHE A 1 295 ? 14.272 18.505 -11.468 1.000 23.617 289 PHE AAA N 1
ATOM 4573 C CA . PHE A 1 295 ? 13.477 19.650 -11.987 1.000 23.267 289 PHE AAA CA 1
ATOM 4574 C C . PHE A 1 295 ? 13.397 19.634 -13.526 1.000 27.559 289 PHE AAA C 1
ATOM 4575 O O . PHE A 1 295 ? 12.483 20.298 -14.061 1.000 28.606 289 PHE AAA O 1
ATOM 4592 N N . LEU A 1 296 ? 14.270 18.878 -14.214 1.000 28.429 290 LEU AAA N 1
ATOM 4593 C CA . LEU A 1 296 ? 14.288 18.810 -15.705 1.000 29.692 290 LEU AAA CA 1
ATOM 4594 C C . LEU A 1 296 ? 13.154 17.912 -16.215 1.000 28.640 290 LEU AAA C 1
ATOM 4595 O O . LEU A 1 296 ? 12.920 17.935 -17.412 1.000 34.520 290 LEU AAA O 1
ATOM 4611 N N . ARG A 1 297 ? 12.539 17.099 -15.352 1.000 30.823 291 ARG AAA N 1
ATOM 4612 C CA . ARG A 1 297 ? 11.413 16.198 -15.715 1.000 31.153 291 ARG AAA CA 1
ATOM 4613 C C . ARG A 1 297 ? 10.109 16.705 -15.085 1.000 32.013 291 ARG AAA C 1
ATOM 4614 O O . ARG A 1 297 ? 9.935 16.535 -13.864 1.000 31.030 291 ARG AAA O 1
ATOM 4635 N N . ALA A 1 298 ? 9.209 17.278 -15.883 1.000 31.223 292 ALA AAA N 1
ATOM 4636 C CA . ALA A 1 298 ? 7.980 17.946 -15.367 1.000 32.895 292 ALA AAA CA 1
ATOM 4637 C C . ALA A 1 298 ? 7.173 16.926 -14.544 1.000 32.864 292 ALA AAA C 1
ATOM 4638 O O . ALA A 1 298 ? 6.561 17.331 -13.499 1.000 34.115 292 ALA AAA O 1
ATOM 4645 N N . SER A 1 299 ? 7.195 15.646 -14.941 1.000 36.009 293 SER AAA N 1
ATOM 4646 C CA . SER A 1 299 ? 6.381 14.601 -14.281 1.000 36.377 293 SER AAA CA 1
ATOM 4647 C C . SER A 1 299 ? 6.889 14.288 -12.869 1.000 36.960 293 SER AAA C 1
ATOM 4648 O O . SER A 1 299 ? 6.126 13.659 -12.112 1.000 44.307 293 SER AAA O 1
ATOM 4656 N N . ALA A 1 300 ? 8.096 14.718 -12.501 1.000 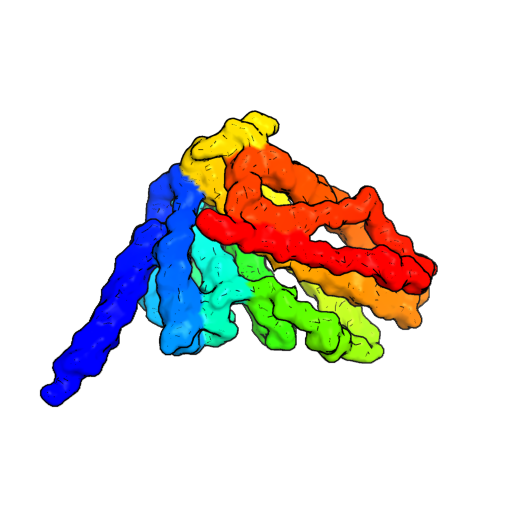31.263 294 ALA AAA N 1
ATOM 4657 C CA . ALA A 1 300 ? 8.617 14.505 -11.130 1.000 30.242 294 ALA AAA CA 1
ATOM 4658 C C . ALA A 1 300 ? 7.855 15.345 -10.079 1.000 27.904 294 ALA AAA C 1
ATOM 4659 O O . ALA A 1 300 ? 7.856 14.949 -8.906 1.000 30.978 294 ALA AAA O 1
ATOM 4666 N N . LEU A 1 301 ? 7.150 16.419 -10.457 1.000 27.128 295 LEU AAA N 1
ATOM 4667 C CA . LEU A 1 301 ? 6.349 17.197 -9.463 1.000 28.552 295 LEU AAA CA 1
ATOM 4668 C C . LEU A 1 301 ? 5.305 16.284 -8.778 1.000 34.290 295 LEU AAA C 1
ATOM 4669 O O . LEU A 1 301 ? 5.135 16.381 -7.527 1.000 32.557 295 LEU AAA O 1
ATOM 4685 N N . ALA A 1 302 ? 4.632 15.399 -9.521 1.000 30.201 296 ALA AAA N 1
ATOM 4686 C CA . ALA A 1 302 ? 3.555 14.554 -8.953 1.000 35.701 296 ALA AAA CA 1
ATOM 4687 C C . ALA A 1 302 ? 4.152 13.534 -7.962 1.000 30.406 296 ALA AAA C 1
ATOM 4688 O O . ALA A 1 302 ? 3.358 12.973 -7.204 1.000 38.026 296 ALA AAA O 1
ATOM 4695 N N . GLU A 1 303 ? 5.477 13.270 -7.988 1.000 31.869 297 GLU AAA N 1
ATOM 4696 C CA . GLU A 1 303 ? 6.127 12.278 -7.073 1.000 37.490 297 GLU AAA CA 1
ATOM 4697 C C . GLU A 1 303 ? 6.613 12.956 -5.776 1.000 31.594 297 GLU AAA C 1
ATOM 4698 O O . GLU A 1 303 ? 7.000 12.237 -4.839 1.000 33.629 297 GLU AAA O 1
ATOM 4710 N N . HIS A 1 304 ? 6.570 14.278 -5.682 1.000 30.460 298 HIS AAA N 1
ATOM 4711 C CA . HIS A 1 304 ? 6.938 15.028 -4.446 1.000 32.083 298 HIS AAA CA 1
ATOM 4712 C C . HIS A 1 304 ? 5.941 14.735 -3.315 1.000 29.413 298 HIS AAA C 1
ATOM 4713 O O . HIS A 1 304 ? 4.724 14.924 -3.504 1.000 30.196 298 HIS AAA O 1
ATOM 4728 N N . ILE A 1 305 ? 6.450 14.316 -2.155 1.000 29.863 299 ILE AAA N 1
ATOM 4729 C CA . ILE A 1 305 ? 5.664 14.181 -0.892 1.000 30.692 299 ILE AAA CA 1
ATOM 4730 C C . ILE A 1 305 ? 5.903 15.416 0.010 1.000 27.195 299 ILE AAA C 1
ATOM 4731 O O . ILE A 1 305 ? 7.063 15.766 0.336 1.000 31.670 299 ILE AAA O 1
ATOM 4747 N N . LYS A 1 306 ? 4.830 16.080 0.401 1.000 25.683 300 LYS AAA N 1
ATOM 4748 C CA . LYS A 1 306 ? 4.850 17.213 1.362 1.000 25.298 300 LYS AAA CA 1
ATOM 4749 C C . LYS A 1 306 ? 5.268 16.699 2.738 1.000 26.655 300 LYS AAA C 1
ATOM 4750 O O . LYS A 1 306 ? 4.580 15.880 3.333 1.000 27.993 300 LYS AAA O 1
ATOM 4769 N N . PRO A 1 307 ? 6.413 17.119 3.316 1.000 23.846 301 PRO AAA N 1
ATOM 4770 C CA . PRO A 1 307 ? 6.780 16.702 4.670 1.000 26.860 301 PRO AAA CA 1
ATOM 4771 C C . PRO A 1 307 ? 5.867 17.334 5.723 1.000 25.013 301 PRO AAA C 1
ATOM 4772 O O . PRO A 1 307 ? 5.560 18.522 5.588 1.000 27.636 301 PRO AAA O 1
ATOM 4783 N N . VAL A 1 308 ? 5.463 16.581 6.754 1.000 25.560 302 VAL AAA N 1
ATOM 4784 C CA . VAL A 1 308 ? 4.581 17.114 7.829 1.000 26.450 302 VAL AAA CA 1
ATOM 4785 C C . VAL A 1 308 ? 5.180 16.848 9.214 1.000 24.185 302 VAL AAA C 1
ATOM 4786 O O . VAL A 1 308 ? 5.221 15.692 9.689 1.000 34.248 302 VAL AAA O 1
ATOM 4799 N N . VAL A 1 309 ? 5.635 17.932 9.855 1.000 23.358 303 VAL AAA N 1
ATOM 4800 C CA . VAL A 1 309 ? 6.069 17.910 11.281 1.000 26.612 303 VAL AAA CA 1
ATOM 4801 C C . VAL A 1 309 ? 4.845 17.707 12.181 1.000 25.454 303 VAL AAA C 1
ATOM 4802 O O . VAL A 1 309 ? 3.807 18.340 11.905 1.000 30.583 303 VAL AAA O 1
ATOM 4815 N N . VAL A 1 310 ? 4.982 16.898 13.235 1.000 24.837 304 VAL AAA N 1
ATOM 4816 C CA . VAL A 1 310 ? 3.947 16.733 14.306 1.000 27.429 304 VAL AAA CA 1
ATOM 4817 C C . VAL A 1 310 ? 4.606 17.082 15.658 1.000 26.399 304 VAL AAA C 1
ATOM 4818 O O . VAL A 1 310 ? 5.670 16.557 15.947 1.000 26.559 304 VAL AAA O 1
ATOM 4831 N N . ILE A 1 311 ? 3.929 17.870 16.497 1.000 27.608 305 ILE AAA N 1
ATOM 4832 C CA . ILE A 1 311 ? 4.276 18.080 17.931 1.000 27.489 305 ILE AAA CA 1
ATOM 4833 C C . ILE A 1 311 ? 3.418 17.132 18.770 1.000 28.822 305 ILE AAA C 1
ATOM 4834 O O . ILE A 1 311 ? 2.195 17.241 18.757 1.000 34.060 305 ILE AAA O 1
ATOM 4850 N N . PRO A 1 312 ? 4.012 16.123 19.441 1.000 31.347 306 PRO AAA N 1
ATOM 4851 C CA . PRO A 1 312 ? 3.220 15.155 20.206 1.000 33.606 306 PRO AAA CA 1
ATOM 4852 C C . PRO A 1 312 ? 2.567 15.733 21.474 1.000 37.148 306 PRO AAA C 1
ATOM 4853 O O . PRO A 1 312 ? 2.977 16.784 21.905 1.000 35.581 306 PRO AAA O 1
ATOM 4864 N N . GLU A 1 313 ? 1.526 15.066 21.993 1.000 45.714 307 GLU AAA N 1
ATOM 4865 C CA . GLU A 1 313 ? 0.871 15.409 23.294 1.000 48.423 307 GLU AAA CA 1
ATOM 4866 C C . GLU A 1 313 ? 1.940 15.531 24.384 1.000 51.293 307 GLU AAA C 1
ATOM 4867 O O . GLU A 1 313 ? 2.800 14.640 24.442 1.000 51.949 307 GLU AAA O 1
ATOM 4879 N N . GLU A 1 314 ? 1.853 16.567 25.230 1.000 66.979 308 GLU AAA N 1
ATOM 4880 C CA . GLU A 1 314 ? 2.852 16.906 26.289 1.000 72.652 308 GLU AAA CA 1
ATOM 4881 C C . GLU A 1 314 ? 2.715 15.924 27.462 1.000 76.246 308 GLU AAA C 1
ATOM 4882 O O . GLU A 1 314 ? 3.132 14.762 27.377 1.000 90.295 308 GLU AAA O 1
#

Radius of gyration: 20.29 Å; Cα contacts (8 Å, |Δi|>4): 328; chains: 1; bounding box: 52×41×61 Å

Foldseek 3Di:
DCVVVVVVVVVLLVLLLVLLPQQQDQDLFAGDPVSLVSQQVSCVVVVECQSVVVNVVVDPLVVHLLSLLSVLLSLLVNQQRHHQRHLVVVVVCLVVLQVSLVVLVVDPDLSSPLSVLSSVLSSLLSVVCVVQVLARSNRDDPPVSLCVQCDQDLVSLVVVLVSLLVNLVSLLVSLVSLVVVDDLCQLVDPPRNNCRSCVSVLSSLSNNLNSLLSNLVSLLSNLVPDPPVVCPVVVVSNQVSVVSSQVSLVSNCSHPSCPQFKDHFHDDPGDFDSNDSVSVVVDDRTDMDGDDD

Secondary structure (P-SEA, 3-state):
caaaaaaaaaaaaaaaaaaaaaacccccccccaaaaaaaaaaaaaaccccccccccccccccccaaaaaaaaaaaaaaaaccccaaaaaaaaaaaaaaaaaaaaaacccaaaaaaaaaaaaaaaaaaaaaacccccccccccaaaaaaaacccaaaaaaaaaaaaaaaaaaaaaaaaaaaaccccccccccaaaaaaacaaaaaaaaaaaaaaaaaaaaaaaaacccccccaaaaaaaaaaaaaaaaaaaaaaacccccccbbbbbbcccccccccccccccbbbbbbbbccc

B-factor: mean 28.96, std 13.98, range [12.15, 133.98]

Nearest PDB structures (foldseek):
  7ost-assembly1_AAA  TM=1.003E+00  e=5.333E-41  Rattus norvegicus
  5oo7-assembly1_A  TM=9.061E-01  e=4.232E-11  Thermochaetoides thermophila DSM 1495
  7b2l-assembly1_B  TM=8.454E-01  e=2.662E-08  Saccharomyces cerevisiae S288C
  7z8t-assembly1_D  TM=2.950E-01  e=1.237E+00  Homo sapiens
  8e0m-assembly2_E  TM=3.166E-01  e=7.951E+00  synthetic construct